Protein AF-A0A7S2AAC8-F1 (afdb_monomer_lite)

Structure (mmCIF, N/CA/C/O backbone):
data_AF-A0A7S2AAC8-F1
#
_entry.id   AF-A0A7S2AAC8-F1
#
loop_
_atom_site.group_PDB
_atom_site.id
_atom_site.type_symbol
_atom_site.label_atom_id
_atom_site.label_alt_id
_atom_site.label_comp_id
_atom_site.label_asym_id
_atom_site.label_entity_id
_atom_site.label_seq_id
_atom_site.pdbx_PDB_ins_code
_atom_site.Cartn_x
_atom_site.Cartn_y
_atom_site.Cartn_z
_atom_site.occupancy
_atom_site.B_iso_or_equiv
_atom_site.auth_seq_id
_atom_site.auth_comp_id
_atom_site.auth_asym_id
_atom_site.auth_atom_id
_atom_site.pdbx_PDB_model_num
ATOM 1 N N . ASP A 1 1 ? 20.721 17.220 -20.732 1.00 61.81 1 ASP A N 1
ATOM 2 C CA . ASP A 1 1 ? 19.852 16.235 -21.406 1.00 61.81 1 ASP A CA 1
ATOM 3 C C . ASP A 1 1 ? 20.683 15.278 -22.235 1.00 61.81 1 ASP A C 1
ATOM 5 O O . ASP A 1 1 ? 21.746 15.680 -22.688 1.00 61.81 1 ASP A O 1
ATOM 9 N N . ARG A 1 2 ? 20.262 14.013 -22.361 1.00 79.62 2 ARG A N 1
ATOM 10 C CA . ARG A 1 2 ? 20.946 13.033 -23.222 1.00 79.62 2 ARG A CA 1
ATOM 11 C C . ARG A 1 2 ? 20.412 13.164 -24.648 1.00 79.62 2 ARG A C 1
ATOM 13 O O . ARG A 1 2 ? 19.195 13.108 -24.849 1.00 79.62 2 ARG A O 1
ATOM 20 N N . THR A 1 3 ? 21.313 13.344 -25.605 1.00 90.25 3 THR A N 1
ATOM 21 C CA . THR A 1 3 ? 20.993 13.505 -27.029 1.00 90.25 3 THR A CA 1
ATOM 22 C C . THR A 1 3 ? 20.854 12.164 -27.745 1.00 90.25 3 THR A C 1
ATOM 24 O O . THR A 1 3 ? 21.253 11.120 -27.218 1.00 90.25 3 THR A O 1
ATOM 27 N N . LEU A 1 4 ? 20.285 12.189 -28.954 1.00 88.50 4 LEU A N 1
ATOM 28 C CA . LEU A 1 4 ? 20.195 11.033 -29.849 1.00 88.50 4 LEU A CA 1
ATOM 29 C C . LEU A 1 4 ? 21.576 10.429 -30.116 1.00 88.50 4 LEU A C 1
ATOM 31 O O . LEU A 1 4 ? 21.757 9.214 -30.001 1.00 88.50 4 LEU A O 1
ATOM 35 N N . ARG A 1 5 ? 22.564 11.292 -30.359 1.00 91.56 5 ARG A N 1
ATOM 36 C CA . ARG A 1 5 ? 23.973 10.923 -30.505 1.00 91.56 5 ARG A CA 1
ATOM 37 C C . ARG A 1 5 ? 24.534 10.231 -29.261 1.00 91.56 5 ARG A C 1
ATOM 39 O O . ARG A 1 5 ? 25.225 9.223 -29.395 1.00 91.56 5 ARG A O 1
ATOM 46 N N . ASP A 1 6 ? 24.202 10.711 -28.062 1.00 90.00 6 ASP A N 1
ATOM 47 C CA . ASP A 1 6 ? 24.693 10.104 -26.817 1.00 90.00 6 ASP A CA 1
ATOM 48 C C . ASP A 1 6 ? 24.164 8.680 -26.628 1.00 90.00 6 ASP A C 1
ATOM 50 O O . ASP A 1 6 ? 24.923 7.779 -26.272 1.00 90.00 6 ASP A O 1
ATOM 54 N N . ALA A 1 7 ? 22.868 8.443 -26.867 1.00 89.50 7 ALA A N 1
ATOM 55 C CA . ALA A 1 7 ? 22.323 7.091 -26.724 1.00 89.50 7 ALA A CA 1
ATOM 56 C C . ALA A 1 7 ? 22.844 6.138 -27.800 1.00 89.50 7 ALA A C 1
ATOM 58 O O . ALA A 1 7 ? 23.077 4.965 -27.504 1.00 89.50 7 ALA A O 1
ATOM 59 N N . PHE A 1 8 ? 23.058 6.638 -29.019 1.00 93.62 8 PHE A N 1
ATOM 60 C CA . PHE A 1 8 ? 23.677 5.867 -30.090 1.00 93.62 8 PHE A CA 1
ATOM 61 C C . PHE A 1 8 ? 25.081 5.387 -29.699 1.00 93.62 8 PHE A C 1
ATOM 63 O O . PHE A 1 8 ? 25.367 4.191 -29.785 1.00 93.62 8 PHE A O 1
ATOM 70 N N . GLU A 1 9 ? 25.931 6.281 -29.187 1.00 93.69 9 GLU A N 1
ATOM 71 C CA . GLU A 1 9 ? 27.283 5.903 -28.762 1.00 93.69 9 GLU A CA 1
ATOM 72 C C . GLU A 1 9 ? 27.281 4.968 -27.550 1.00 93.69 9 GLU A C 1
ATOM 74 O O . GLU A 1 9 ? 28.056 4.011 -27.507 1.00 93.69 9 GLU A O 1
ATOM 79 N N . ILE A 1 10 ? 26.361 5.156 -26.599 1.00 92.19 10 ILE A N 1
ATOM 80 C CA . ILE A 1 10 ? 26.172 4.199 -25.498 1.00 92.19 10 ILE A CA 1
ATOM 81 C C . ILE A 1 10 ? 25.810 2.814 -26.052 1.00 92.19 10 ILE A C 1
ATOM 83 O O . ILE A 1 10 ? 26.399 1.819 -25.630 1.00 92.19 10 ILE A O 1
ATOM 87 N N . GLY A 1 11 ? 24.889 2.737 -27.018 1.00 91.38 11 GLY A N 1
ATOM 88 C CA . GLY A 1 11 ? 24.510 1.482 -27.670 1.00 91.38 11 GLY A CA 1
ATOM 89 C C . GLY A 1 11 ? 25.698 0.789 -28.344 1.00 91.38 11 GLY A C 1
ATOM 90 O O . GLY A 1 11 ? 25.907 -0.409 -28.145 1.00 91.38 11 GLY A O 1
ATOM 91 N N . ARG A 1 12 ? 26.533 1.548 -29.064 1.00 95.12 12 ARG A N 1
ATOM 92 C CA . ARG A 1 12 ? 27.765 1.027 -29.678 1.00 95.12 12 ARG A CA 1
ATOM 93 C C . ARG A 1 12 ? 28.749 0.499 -28.639 1.00 95.12 12 ARG A C 1
ATOM 95 O O . ARG A 1 12 ? 29.276 -0.600 -28.809 1.00 95.12 12 ARG A O 1
ATOM 102 N N . GLN A 1 13 ? 28.954 1.228 -27.543 1.00 91.81 13 GLN A N 1
ATOM 103 C CA . GLN A 1 13 ? 29.841 0.783 -26.466 1.00 91.81 13 GLN A CA 1
ATOM 104 C C . GLN A 1 13 ? 29.337 -0.491 -25.785 1.00 91.81 13 GLN A C 1
ATOM 106 O O . GLN A 1 13 ? 30.131 -1.390 -25.524 1.00 91.81 13 GLN A O 1
ATOM 111 N N . VAL A 1 14 ? 28.027 -0.619 -25.560 1.00 92.81 14 VAL A N 1
ATOM 112 C CA . VAL A 1 14 ? 27.436 -1.838 -24.984 1.00 92.81 14 VAL A CA 1
ATOM 113 C C . VAL A 1 14 ? 27.676 -3.047 -25.888 1.00 92.81 14 VAL A C 1
ATOM 115 O O . VAL A 1 14 ? 28.080 -4.101 -25.401 1.00 92.81 14 VAL A O 1
ATOM 118 N N . VAL A 1 15 ? 27.496 -2.892 -27.203 1.00 91.94 15 VAL A N 1
ATOM 119 C CA . VAL A 1 15 ? 27.778 -3.964 -28.170 1.00 91.94 15 VAL A CA 1
ATOM 120 C C . VAL A 1 15 ? 29.263 -4.319 -28.171 1.00 91.94 15 VAL A C 1
ATOM 122 O O . VAL A 1 15 ? 29.595 -5.499 -28.108 1.00 91.94 15 VAL A O 1
ATOM 125 N N . LYS A 1 16 ? 30.154 -3.319 -28.152 1.00 93.19 16 LYS A N 1
ATOM 126 C CA . LYS A 1 16 ? 31.610 -3.521 -28.098 1.00 93.19 16 LYS A CA 1
ATOM 127 C C . LYS A 1 16 ? 32.069 -4.254 -26.833 1.00 93.19 16 LYS A C 1
ATOM 129 O O . LYS A 1 16 ? 32.998 -5.053 -26.903 1.00 93.19 16 LYS A O 1
ATOM 134 N N . MET A 1 17 ? 31.452 -3.964 -25.689 1.00 90.62 17 MET A N 1
ATOM 135 C CA . MET A 1 17 ? 31.814 -4.535 -24.385 1.00 90.62 17 MET A CA 1
ATOM 136 C C . MET A 1 17 ? 31.168 -5.903 -24.112 1.00 90.62 17 MET A C 1
ATOM 138 O O . MET A 1 17 ? 31.496 -6.533 -23.107 1.00 90.62 17 MET A O 1
ATOM 142 N N . SER A 1 18 ? 30.257 -6.373 -24.969 1.00 91.31 18 SER A N 1
ATOM 143 C CA . SER A 1 18 ? 29.558 -7.641 -24.759 1.00 91.31 18 SER A CA 1
ATOM 144 C C . SER A 1 18 ? 30.454 -8.842 -25.061 1.00 91.31 18 SER A C 1
ATOM 146 O O . SER A 1 18 ? 30.901 -9.032 -26.192 1.00 91.31 18 SER A O 1
ATOM 148 N N . SER A 1 19 ? 30.665 -9.705 -24.063 1.00 90.44 19 SER A N 1
ATOM 149 C CA . SER A 1 19 ? 31.418 -10.958 -24.212 1.00 90.44 19 SER A CA 1
ATOM 150 C C . SER A 1 19 ? 30.656 -12.049 -24.972 1.00 90.44 19 SER A C 1
ATOM 152 O O . SER A 1 19 ? 31.238 -13.071 -25.321 1.00 90.44 19 SER A O 1
ATOM 154 N N . GLU A 1 20 ? 29.358 -11.854 -25.212 1.00 93.38 20 GLU A N 1
ATOM 155 C CA . GLU A 1 20 ? 28.489 -12.823 -25.890 1.00 93.38 20 GLU A CA 1
ATOM 156 C C . GLU A 1 20 ? 28.469 -12.639 -27.413 1.00 93.38 20 GLU A C 1
ATOM 158 O O . GLU A 1 20 ? 27.964 -13.504 -28.126 1.00 93.38 20 GLU A O 1
ATOM 163 N N . ILE A 1 21 ? 29.014 -11.528 -27.926 1.00 90.62 21 ILE A N 1
ATOM 164 C CA . ILE A 1 21 ? 28.985 -11.183 -29.350 1.00 90.62 21 ILE A CA 1
ATOM 165 C C . ILE A 1 21 ? 30.340 -11.533 -29.985 1.00 90.62 21 ILE A C 1
ATOM 167 O O . ILE A 1 21 ? 31.338 -10.848 -29.734 1.00 90.62 21 ILE A O 1
ATOM 171 N N . PRO A 1 22 ? 30.412 -12.565 -30.847 1.00 89.38 22 PRO A N 1
ATOM 172 C CA . PRO A 1 22 ? 31.630 -12.871 -31.584 1.00 89.38 22 PRO A CA 1
ATOM 173 C C . PRO A 1 22 ? 31.994 -11.696 -32.491 1.00 89.38 22 PRO A C 1
ATOM 175 O O . PRO A 1 22 ? 31.159 -11.216 -33.254 1.00 89.38 22 PRO A O 1
ATOM 178 N N . ASN A 1 23 ? 33.250 -11.249 -32.444 1.00 93.94 23 ASN A N 1
ATOM 179 C CA . ASN A 1 23 ? 33.716 -10.076 -33.190 1.00 93.94 23 ASN A CA 1
ATOM 180 C C . ASN A 1 23 ? 32.911 -8.798 -32.876 1.00 93.94 23 ASN A C 1
ATOM 182 O O . ASN A 1 23 ? 32.570 -8.044 -33.788 1.00 93.94 23 ASN A O 1
ATOM 186 N N . ALA A 1 24 ? 32.636 -8.544 -31.592 1.00 92.44 24 ALA A N 1
ATOM 187 C CA . ALA A 1 24 ? 31.889 -7.387 -31.087 1.00 92.44 24 ALA A CA 1
ATOM 188 C C . ALA A 1 24 ? 32.255 -6.044 -31.752 1.00 92.44 24 ALA A C 1
ATOM 190 O O . ALA A 1 24 ? 31.377 -5.243 -32.059 1.00 92.44 24 ALA A O 1
ATOM 191 N N . GLU A 1 25 ? 33.536 -5.809 -32.049 1.00 92.19 25 GLU A N 1
ATOM 192 C CA . GLU A 1 25 ? 33.988 -4.596 -32.743 1.00 92.19 25 GLU A CA 1
ATOM 193 C C . GLU A 1 25 ? 33.487 -4.502 -34.196 1.00 92.19 25 GLU A C 1
ATOM 195 O O . GLU A 1 25 ? 33.078 -3.432 -34.647 1.00 92.19 25 GLU A O 1
ATOM 200 N N . LYS A 1 26 ? 33.449 -5.625 -34.923 1.00 93.31 26 LYS A N 1
ATOM 201 C CA . LYS A 1 26 ? 32.901 -5.687 -36.285 1.00 93.31 26 LYS A CA 1
ATOM 202 C C . LYS A 1 26 ? 31.386 -5.490 -36.280 1.00 93.31 26 LYS A C 1
ATOM 204 O O . LYS A 1 26 ? 30.870 -4.806 -37.158 1.00 93.31 26 LYS A O 1
ATOM 209 N N . GLU A 1 27 ? 30.689 -6.062 -35.300 1.00 92.88 27 GLU A N 1
ATOM 210 C CA . GLU A 1 27 ? 29.235 -5.913 -35.158 1.00 92.88 27 GLU A CA 1
ATOM 211 C C . GLU A 1 27 ? 28.841 -4.489 -34.745 1.00 92.88 27 GLU A C 1
ATOM 213 O O . GLU A 1 27 ? 27.916 -3.922 -35.322 1.00 92.88 27 GLU A O 1
ATOM 218 N N . MET A 1 28 ? 29.601 -3.857 -33.844 1.00 94.62 28 MET A N 1
ATOM 219 C CA . MET A 1 28 ? 29.424 -2.448 -33.474 1.00 94.62 28 MET A CA 1
ATOM 220 C C . MET A 1 28 ? 29.487 -1.517 -34.696 1.00 94.62 28 MET A C 1
ATOM 222 O O . MET A 1 28 ? 28.738 -0.543 -34.768 1.00 94.62 28 MET A O 1
ATOM 226 N N . ASN A 1 29 ? 30.368 -1.801 -35.660 1.00 92.81 29 ASN A N 1
ATOM 227 C CA . ASN A 1 29 ? 30.540 -0.977 -36.861 1.00 92.81 29 ASN A CA 1
ATOM 228 C C . ASN A 1 29 ? 29.407 -1.117 -37.888 1.00 92.81 29 ASN A C 1
ATOM 230 O O . ASN A 1 29 ? 29.342 -0.315 -38.813 1.00 92.81 29 ASN A O 1
ATOM 234 N N . LYS A 1 30 ? 28.508 -2.097 -37.736 1.00 93.38 30 LYS A N 1
ATOM 235 C CA . LYS A 1 30 ? 27.311 -2.220 -38.586 1.00 93.38 30 LYS A CA 1
ATOM 236 C C . LYS A 1 30 ? 26.168 -1.309 -38.140 1.00 93.38 30 LYS A C 1
ATOM 238 O O . LYS A 1 30 ? 25.192 -1.158 -38.867 1.00 93.38 30 LYS A O 1
ATOM 243 N N . ILE A 1 31 ? 26.254 -0.758 -36.932 1.00 92.44 31 ILE A N 1
ATOM 244 C CA . ILE A 1 31 ? 25.209 0.080 -36.354 1.00 92.44 31 ILE A CA 1
ATOM 245 C C . ILE A 1 31 ? 25.420 1.499 -36.876 1.00 92.44 31 ILE A C 1
ATOM 247 O O . ILE A 1 31 ? 26.427 2.135 -36.567 1.00 92.44 31 ILE A O 1
ATOM 251 N N . LEU A 1 32 ? 24.472 1.976 -37.675 1.00 92.56 32 LEU A N 1
ATOM 252 C CA . LEU A 1 32 ? 24.522 3.281 -38.326 1.00 92.56 32 LEU A CA 1
ATOM 253 C C . LEU A 1 32 ? 23.480 4.212 -37.707 1.00 92.56 32 LEU A C 1
ATOM 255 O O . LEU A 1 32 ? 22.358 3.793 -37.414 1.00 92.56 32 LEU A O 1
ATOM 259 N N . LEU A 1 33 ? 23.864 5.471 -37.495 1.00 90.88 33 LEU A N 1
ATOM 260 C CA . LEU A 1 33 ? 22.954 6.520 -37.049 1.00 90.88 33 LEU A CA 1
ATOM 261 C C . LEU A 1 33 ? 22.422 7.246 -38.282 1.00 90.88 33 LEU A C 1
ATOM 263 O O . LEU A 1 33 ? 23.176 7.926 -38.972 1.00 90.88 33 LEU A O 1
ATOM 267 N N . LEU A 1 34 ? 21.132 7.078 -38.564 1.00 90.19 34 LEU A N 1
ATOM 268 C CA . LEU A 1 34 ? 20.489 7.648 -39.745 1.00 90.19 34 LEU A CA 1
ATOM 269 C C . LEU A 1 34 ? 19.712 8.931 -39.403 1.00 90.19 34 LEU A C 1
ATOM 271 O O . LEU A 1 34 ? 19.093 8.980 -38.339 1.00 90.19 34 LEU A O 1
ATOM 275 N N . PRO A 1 35 ? 19.672 9.931 -40.305 1.00 88.06 35 PRO A N 1
ATOM 276 C CA . PRO A 1 35 ? 20.367 9.965 -41.595 1.00 88.06 35 PRO A CA 1
ATOM 277 C C . PRO A 1 35 ? 21.859 10.297 -41.433 1.00 88.06 35 PRO A C 1
ATOM 279 O O . PRO A 1 35 ? 22.240 11.073 -40.555 1.00 88.06 35 PRO A O 1
ATOM 282 N N . GLU A 1 36 ? 22.696 9.695 -42.282 1.00 80.62 36 GLU A N 1
ATOM 283 C CA . GLU A 1 36 ? 24.154 9.901 -42.255 1.00 80.62 36 GLU A CA 1
ATOM 284 C C . GLU A 1 36 ? 24.528 11.331 -42.663 1.00 80.62 36 GLU A C 1
ATOM 286 O O . GLU A 1 36 ? 25.437 11.929 -42.089 1.00 80.62 36 GLU A O 1
ATOM 291 N N . GLU A 1 37 ? 23.768 11.909 -43.596 1.00 79.69 37 GLU A N 1
ATOM 292 C CA . GLU A 1 37 ? 23.938 13.279 -44.069 1.00 79.69 37 GLU A CA 1
ATOM 293 C C . GLU A 1 37 ? 22.682 14.113 -43.797 1.00 79.69 37 GLU A C 1
ATOM 295 O O . GLU A 1 37 ? 21.554 13.676 -44.024 1.00 79.69 37 GLU A O 1
ATOM 300 N N . GLY A 1 38 ? 22.879 15.333 -43.292 1.00 75.88 38 GLY A N 1
ATOM 301 C CA . GLY A 1 38 ? 21.803 16.310 -43.090 1.00 75.88 38 GLY A CA 1
ATOM 302 C C . GLY A 1 38 ? 20.919 16.107 -41.851 1.00 75.88 38 GLY A C 1
ATOM 303 O O . GLY A 1 38 ? 19.994 16.891 -41.653 1.00 75.88 38 GLY A O 1
ATOM 304 N N . GLY A 1 39 ? 21.186 15.106 -41.004 1.00 83.12 39 GLY A N 1
ATOM 305 C CA . GLY A 1 39 ? 20.460 14.888 -39.745 1.00 83.12 39 GLY A CA 1
ATOM 306 C C . GLY A 1 39 ? 21.074 15.614 -38.549 1.00 83.12 39 GLY A C 1
ATOM 307 O O . GLY A 1 39 ? 22.261 15.441 -38.265 1.00 83.12 39 GLY A O 1
ATOM 308 N N . ASP A 1 40 ? 20.266 16.370 -37.800 1.00 89.44 40 ASP A N 1
ATOM 309 C CA . ASP A 1 40 ? 20.670 16.851 -36.476 1.00 89.44 40 ASP A CA 1
ATOM 310 C C . ASP A 1 40 ? 20.472 15.754 -35.422 1.00 89.44 40 ASP A C 1
ATOM 312 O O . ASP A 1 40 ? 19.359 15.445 -35.000 1.00 89.44 40 ASP A O 1
ATOM 316 N N . HIS A 1 41 ? 21.587 15.172 -34.983 1.00 89.62 41 HIS A N 1
ATOM 317 C CA . HIS A 1 41 ? 21.624 14.124 -33.957 1.00 89.62 41 HIS A CA 1
ATOM 318 C C . HIS A 1 41 ? 21.877 14.663 -32.545 1.00 89.62 41 HIS A C 1
ATOM 320 O O . HIS A 1 41 ? 21.951 13.884 -31.593 1.00 89.62 41 HIS A O 1
ATOM 326 N N . ASN A 1 42 ? 22.019 15.981 -32.390 1.00 89.88 42 ASN A N 1
ATOM 327 C CA . ASN A 1 42 ? 22.187 16.625 -31.085 1.00 89.88 42 ASN A CA 1
ATOM 328 C C . ASN A 1 42 ? 20.837 16.976 -30.439 1.00 89.88 42 ASN A C 1
ATOM 330 O O . ASN A 1 42 ? 20.783 17.690 -29.438 1.00 89.88 42 ASN A O 1
ATOM 334 N N . VAL A 1 43 ? 19.744 16.444 -30.985 1.00 85.88 43 VAL A N 1
ATOM 335 C CA . VAL A 1 43 ? 18.405 16.565 -30.415 1.00 85.88 43 VAL A CA 1
ATOM 336 C C . VAL A 1 43 ? 18.267 15.691 -29.159 1.00 85.88 43 VAL A C 1
ATOM 338 O O . VAL A 1 43 ? 18.749 14.554 -29.139 1.00 85.88 43 VAL A O 1
ATOM 341 N N . PRO A 1 44 ? 17.634 16.182 -28.081 1.00 83.62 44 PRO A N 1
ATOM 342 C CA . PRO A 1 44 ? 17.349 15.375 -26.898 1.00 83.62 44 PRO A CA 1
ATOM 343 C C . PRO A 1 44 ? 16.355 14.252 -27.235 1.00 83.62 44 PRO A C 1
ATOM 345 O O . PRO A 1 44 ? 15.318 14.501 -27.838 1.00 83.62 44 PRO A O 1
ATOM 348 N N . ILE A 1 45 ? 16.645 13.012 -26.820 1.00 73.75 45 ILE A N 1
ATOM 349 C CA . ILE A 1 45 ? 15.737 11.861 -27.051 1.00 73.75 45 ILE A CA 1
ATOM 350 C C . ILE A 1 45 ? 14.526 11.935 -26.128 1.00 73.75 45 ILE A C 1
ATOM 352 O O . ILE A 1 45 ? 13.416 11.541 -26.475 1.00 73.75 45 ILE A O 1
ATOM 356 N N . PHE A 1 46 ? 14.760 12.436 -24.921 1.00 68.62 46 PHE A N 1
ATOM 357 C CA . PHE A 1 46 ? 13.724 12.651 -23.937 1.00 68.62 46 PHE A CA 1
ATOM 358 C C . PHE A 1 46 ? 13.471 14.145 -23.880 1.00 68.62 46 PHE A C 1
ATOM 360 O O . PHE A 1 46 ? 14.179 14.878 -23.188 1.00 68.62 46 PHE A O 1
ATOM 367 N N . TYR A 1 47 ? 12.456 14.591 -24.615 1.00 60.03 47 TYR A N 1
ATOM 368 C CA . TYR A 1 47 ? 11.824 15.859 -24.308 1.00 60.03 47 TYR A CA 1
ATOM 369 C C . TYR A 1 47 ? 11.232 15.710 -22.913 1.00 60.03 47 TYR A C 1
ATOM 371 O O . TYR A 1 47 ? 10.171 15.116 -22.719 1.00 60.03 47 TYR A O 1
ATOM 379 N N . VAL A 1 48 ? 11.939 16.236 -21.915 1.00 51.66 48 VAL A N 1
ATOM 380 C CA . VAL A 1 48 ? 11.302 16.612 -20.659 1.00 51.66 48 VAL A CA 1
ATOM 381 C C . VAL A 1 48 ? 10.541 17.896 -20.961 1.00 51.66 48 VAL A C 1
ATOM 383 O O . VAL A 1 48 ? 10.845 18.959 -20.420 1.00 51.66 48 VAL A O 1
ATOM 386 N N . ASP A 1 49 ? 9.529 17.808 -21.832 1.00 51.34 49 ASP A N 1
ATOM 387 C CA . ASP A 1 49 ? 8.377 18.670 -21.639 1.00 51.34 49 ASP A CA 1
ATOM 388 C C . ASP A 1 49 ? 8.048 18.474 -20.177 1.00 51.34 49 ASP A C 1
ATOM 390 O O . ASP A 1 49 ? 7.893 17.330 -19.734 1.00 51.34 49 ASP A O 1
ATOM 394 N N . ARG A 1 50 ? 8.131 19.562 -19.403 1.00 49.41 50 ARG A N 1
ATOM 395 C CA . ARG A 1 50 ? 7.771 19.557 -17.990 1.00 49.41 50 ARG A CA 1
ATOM 396 C C . ARG A 1 50 ? 6.461 18.810 -17.950 1.00 49.41 50 ARG A C 1
ATOM 398 O O . ARG A 1 50 ? 5.475 19.384 -18.401 1.00 49.41 50 ARG A O 1
ATOM 405 N N . LEU A 1 51 ? 6.487 17.540 -17.522 1.00 47.75 51 LEU A N 1
ATOM 406 C CA . LEU A 1 51 ? 5.292 16.721 -17.450 1.00 47.75 51 LEU A CA 1
ATOM 407 C C . LEU A 1 51 ? 4.343 17.613 -16.685 1.00 47.75 51 LEU A C 1
ATOM 409 O O . LEU A 1 51 ? 4.637 17.933 -15.525 1.00 47.75 51 LEU A O 1
ATOM 413 N N . GLU A 1 52 ? 3.317 18.141 -17.361 1.00 45.62 52 GLU A N 1
ATOM 414 C CA . GLU A 1 52 ? 2.308 18.909 -16.666 1.00 45.62 52 GLU A CA 1
ATOM 415 C C . GLU A 1 52 ? 1.897 17.957 -15.564 1.00 45.62 52 GLU A C 1
ATOM 417 O O . GLU A 1 52 ? 1.486 16.829 -15.861 1.00 45.62 52 GLU A O 1
ATOM 422 N N . LYS A 1 53 ? 2.172 18.333 -14.302 1.00 47.53 53 LYS A N 1
ATOM 423 C CA . LYS A 1 53 ? 1.790 17.506 -13.158 1.00 47.53 53 LYS A CA 1
ATOM 424 C C . LYS A 1 53 ? 0.366 17.098 -13.473 1.00 47.53 53 LYS A C 1
ATOM 426 O O . LYS A 1 53 ? -0.410 18.030 -13.705 1.00 47.53 53 LYS A O 1
ATOM 431 N N . PRO A 1 54 ? 0.067 15.791 -13.605 1.00 43.59 54 PRO A N 1
ATOM 432 C CA . PRO A 1 54 ? -1.192 15.356 -14.175 1.00 43.59 54 PRO A CA 1
ATOM 433 C C . PRO A 1 54 ? -2.271 16.158 -13.477 1.00 43.59 54 PRO A C 1
ATOM 435 O O . PRO A 1 54 ? -2.389 16.080 -12.249 1.00 43.59 54 PRO A O 1
ATOM 438 N N . LYS A 1 55 ? -2.945 17.040 -14.231 1.00 45.12 55 LYS A N 1
ATOM 439 C CA . LYS A 1 55 ? -4.050 17.806 -13.670 1.00 45.12 55 LYS A CA 1
ATOM 440 C C . LYS A 1 55 ? -4.965 16.744 -13.076 1.00 45.12 55 LYS A C 1
ATOM 442 O O . LYS A 1 55 ? -5.264 15.788 -13.802 1.00 45.12 55 LYS A O 1
ATOM 447 N N . PRO A 1 56 ? -5.333 16.835 -11.785 1.00 40.38 56 PRO A N 1
ATOM 448 C CA . PRO A 1 56 ? -6.296 15.912 -11.211 1.00 40.38 56 PRO A CA 1
ATOM 449 C C . PRO A 1 56 ? -7.525 15.973 -12.115 1.00 40.38 56 PRO A C 1
ATOM 451 O O . PRO A 1 56 ? -8.220 16.983 -12.186 1.00 40.38 56 PRO A O 1
ATOM 454 N N . SER A 1 57 ? -7.696 14.943 -12.936 1.00 40.41 57 SER A N 1
ATOM 455 C CA . SER A 1 57 ? -8.665 14.930 -14.024 1.00 40.41 57 SER A CA 1
ATOM 456 C C . SER A 1 57 ? -9.940 14.365 -13.448 1.00 40.41 57 SER A C 1
ATOM 458 O O . SER A 1 57 ? -10.295 13.227 -13.709 1.00 40.41 57 SER A O 1
ATOM 460 N N . CYS A 1 58 ? -10.564 15.167 -12.594 1.00 35.69 58 CYS A N 1
ATOM 461 C CA . CYS A 1 58 ? -11.980 15.139 -12.271 1.00 35.69 58 CYS A CA 1
ATOM 462 C C . CYS A 1 58 ? -12.305 16.512 -11.667 1.00 35.69 58 CYS A C 1
ATOM 464 O O . CYS A 1 58 ? -11.710 16.865 -10.644 1.00 35.69 58 CYS A O 1
ATOM 466 N N . PRO A 1 59 ? -13.244 17.288 -12.236 1.00 34.31 59 PRO A N 1
ATOM 467 C CA . PRO A 1 59 ? -14.006 18.204 -11.408 1.00 34.31 59 PRO A CA 1
ATOM 468 C C . PRO A 1 59 ? -14.654 17.328 -10.336 1.00 34.31 59 PRO A C 1
ATOM 470 O O . PRO A 1 59 ? -15.354 16.371 -10.665 1.00 34.31 59 PRO A O 1
ATOM 473 N N . LEU A 1 60 ? -14.350 17.593 -9.068 1.00 39.88 60 LEU A N 1
ATOM 474 C CA . LEU A 1 60 ? -15.143 17.065 -7.968 1.00 39.88 60 LEU A CA 1
ATOM 475 C C . LEU A 1 60 ? -16.583 17.512 -8.246 1.00 39.88 60 LEU A C 1
ATOM 477 O O . LEU A 1 60 ? -16.885 18.698 -8.134 1.00 39.88 60 LEU A O 1
ATOM 481 N N . GLN A 1 61 ? -17.438 16.593 -8.696 1.00 38.41 61 GLN A N 1
ATOM 482 C CA . GLN A 1 61 ? -18.870 16.782 -8.541 1.00 38.41 61 GLN A CA 1
ATOM 483 C C . GLN A 1 61 ? -19.108 16.733 -7.035 1.00 38.41 61 GLN A C 1
ATOM 485 O O . GLN A 1 61 ? -18.883 15.720 -6.372 1.00 38.41 61 GLN A O 1
ATOM 490 N N . ASP A 1 62 ? -19.372 17.920 -6.501 1.00 38.25 62 ASP A N 1
ATOM 491 C CA . ASP A 1 62 ? -19.673 18.190 -5.109 1.00 38.25 62 ASP A CA 1
ATOM 492 C C . ASP A 1 62 ? -21.073 17.652 -4.805 1.00 38.25 62 ASP A C 1
ATOM 494 O O . ASP A 1 62 ? -22.057 18.384 -4.774 1.00 38.25 62 ASP A O 1
ATOM 498 N N . ASP A 1 63 ? -21.168 16.335 -4.635 1.00 35.44 63 ASP A N 1
ATOM 499 C CA . ASP A 1 63 ? -22.423 15.663 -4.292 1.00 35.44 63 ASP A CA 1
ATOM 500 C C . ASP A 1 63 ? -22.704 15.706 -2.777 1.00 35.44 63 ASP A C 1
ATOM 502 O O . ASP A 1 63 ? -23.466 14.885 -2.265 1.00 35.44 63 ASP A O 1
ATOM 506 N N . GLY A 1 64 ? -22.066 16.608 -2.013 1.00 38.19 64 GLY A N 1
ATOM 507 C CA . GLY A 1 64 ? -22.301 16.812 -0.571 1.00 38.19 64 GLY A CA 1
ATOM 508 C C . GLY A 1 64 ? -21.964 15.617 0.338 1.00 38.19 64 GLY A C 1
ATOM 509 O O . GLY A 1 64 ? -21.886 15.752 1.559 1.00 38.19 64 GLY A O 1
ATOM 510 N N . HIS A 1 65 ? -21.704 14.445 -0.234 1.00 40.34 65 HIS A N 1
ATOM 511 C CA . HIS A 1 65 ? -21.113 13.307 0.436 1.00 40.34 65 HIS A CA 1
ATOM 512 C C . HIS A 1 65 ? -19.606 13.502 0.423 1.00 40.34 65 HIS A C 1
ATOM 514 O O . HIS A 1 65 ? -18.989 13.465 -0.637 1.00 40.34 65 HIS A O 1
ATOM 520 N N . LEU A 1 66 ? -19.024 13.698 1.608 1.00 40.53 66 LEU A N 1
ATOM 521 C CA . LEU A 1 66 ? -17.584 13.734 1.861 1.00 40.53 66 LEU A CA 1
ATOM 522 C C . LEU A 1 66 ? -16.910 12.509 1.219 1.00 40.53 66 LEU A C 1
ATOM 524 O O . LEU A 1 66 ? -16.752 11.456 1.842 1.00 40.53 66 LEU A O 1
ATOM 528 N N . HIS A 1 67 ? -16.546 12.646 -0.057 1.00 42.84 67 HIS A N 1
ATOM 529 C CA . HIS A 1 67 ? -15.834 11.664 -0.851 1.00 42.84 67 HIS A CA 1
ATOM 530 C C . HIS A 1 67 ? -14.429 11.608 -0.268 1.00 42.84 67 HIS A C 1
ATOM 532 O O . HIS A 1 67 ? -13.539 12.398 -0.575 1.00 42.84 67 HIS A O 1
ATOM 538 N N . TRP A 1 68 ? -14.302 10.708 0.695 1.00 51.12 68 TRP A N 1
ATOM 539 C CA . TRP A 1 68 ? -13.091 10.292 1.363 1.00 51.12 68 TRP A CA 1
ATOM 540 C C . TRP A 1 68 ? -11.902 10.308 0.401 1.00 51.12 68 TRP A C 1
ATOM 542 O O . TRP A 1 68 ? -11.978 9.890 -0.752 1.00 51.12 68 TRP A O 1
ATOM 552 N N . ILE A 1 69 ? -10.781 10.835 0.877 1.00 56.16 69 ILE A N 1
ATOM 553 C CA . ILE A 1 69 ? -9.558 10.972 0.091 1.00 56.16 69 ILE A CA 1
ATOM 554 C C . ILE A 1 69 ? -8.894 9.592 0.057 1.00 56.16 69 ILE A C 1
ATOM 556 O O . ILE A 1 69 ? -7.926 9.352 0.777 1.00 56.16 69 ILE A O 1
ATOM 560 N N . LEU A 1 70 ? -9.435 8.644 -0.716 1.00 62.00 70 LEU A N 1
ATOM 561 C CA . LEU A 1 70 ? -8.557 7.601 -1.227 1.00 62.00 70 LEU A CA 1
ATOM 562 C C . LEU A 1 70 ? -7.638 8.287 -2.205 1.00 62.00 70 LEU A C 1
ATOM 564 O O . LEU A 1 70 ? -8.051 9.083 -3.052 1.00 62.00 70 LEU A O 1
ATOM 568 N N . GLU A 1 71 ? -6.376 7.939 -2.085 1.00 66.75 71 GLU A N 1
ATOM 569 C CA . GLU A 1 71 ? -5.463 8.226 -3.152 1.00 66.75 71 GLU A CA 1
ATOM 570 C C . GLU A 1 71 ? -5.982 7.559 -4.422 1.00 66.75 71 GLU A C 1
ATOM 572 O O . GLU A 1 71 ? -6.279 6.362 -4.435 1.00 66.75 71 GLU A O 1
ATOM 577 N N . GLN A 1 72 ? -6.174 8.359 -5.469 1.00 69.25 72 GLN A N 1
ATOM 578 C CA . GLN A 1 72 ? -6.657 7.830 -6.731 1.00 69.25 72 GLN A CA 1
ATOM 579 C C . GLN A 1 72 ? -5.624 6.838 -7.254 1.00 69.25 72 GLN A C 1
ATOM 581 O O . GLN A 1 72 ? -4.426 7.130 -7.316 1.00 69.25 72 GLN A O 1
ATOM 586 N N . THR A 1 73 ? -6.100 5.655 -7.635 1.00 75.75 73 THR A N 1
ATOM 587 C CA . THR A 1 73 ? -5.254 4.714 -8.362 1.00 75.75 73 THR A CA 1
ATOM 588 C C . THR A 1 73 ? -4.786 5.422 -9.633 1.00 75.75 73 THR A C 1
ATOM 590 O O . THR A 1 73 ? -5.625 5.997 -10.331 1.00 75.75 73 THR A O 1
ATOM 593 N N . PRO A 1 74 ? -3.476 5.438 -9.944 1.00 76.88 74 PRO A N 1
ATOM 594 C CA . PRO A 1 74 ? -3.003 6.068 -11.167 1.00 76.88 74 PRO A CA 1
ATOM 595 C C . PRO A 1 74 ? -3.774 5.518 -12.372 1.00 76.88 74 PRO A C 1
ATOM 597 O O . PRO A 1 74 ? -3.917 4.305 -12.495 1.00 76.88 74 PRO A O 1
ATOM 600 N N . GLN A 1 75 ? -4.236 6.390 -13.275 1.00 70.81 75 GLN A N 1
ATOM 601 C CA . GLN A 1 75 ? -5.063 6.001 -14.435 1.00 70.81 75 GLN A CA 1
ATOM 602 C C . GLN A 1 75 ? -4.439 4.888 -15.295 1.00 70.81 75 GLN A C 1
ATOM 604 O O . GLN A 1 75 ? -5.143 4.163 -15.987 1.00 70.81 75 GLN A O 1
ATOM 609 N N . LYS A 1 76 ? -3.110 4.750 -15.254 1.00 78.25 76 LYS A N 1
ATOM 610 C CA . LYS A 1 76 ? -2.323 3.789 -16.035 1.00 78.25 76 LYS A CA 1
ATOM 611 C C . LYS A 1 76 ? -1.611 2.780 -15.125 1.00 78.25 76 LYS A C 1
ATOM 613 O O . LYS A 1 76 ? -0.417 2.537 -15.274 1.00 78.25 76 LYS A O 1
ATOM 618 N N . PHE A 1 77 ? -2.315 2.242 -14.129 1.00 85.00 77 PHE A N 1
ATOM 619 C CA . PHE A 1 77 ? -1.786 1.215 -13.228 1.00 85.00 77 PHE A CA 1
ATOM 620 C C . PHE A 1 77 ? -1.844 -0.168 -13.899 1.00 85.00 77 PHE A C 1
ATOM 622 O O . PHE A 1 77 ? -2.909 -0.770 -13.982 1.00 85.00 77 PHE A O 1
ATOM 629 N N . ILE A 1 78 ? -0.705 -0.651 -14.411 1.00 87.69 78 ILE A N 1
ATOM 630 C CA . ILE A 1 78 ? -0.602 -1.884 -15.215 1.00 87.69 78 ILE A CA 1
ATOM 631 C C . ILE A 1 78 ? 0.460 -2.816 -14.624 1.00 87.69 78 ILE A C 1
ATOM 633 O O . ILE A 1 78 ? 1.500 -2.353 -14.143 1.00 87.69 78 ILE A O 1
ATOM 637 N N . GLY A 1 79 ? 0.237 -4.131 -14.712 1.00 88.69 79 GLY A N 1
ATOM 638 C CA . GLY A 1 79 ? 1.280 -5.134 -14.491 1.00 88.69 79 GLY A CA 1
ATOM 639 C C . GLY A 1 79 ? 1.582 -5.410 -13.021 1.00 88.69 79 GLY A C 1
ATOM 640 O O . GLY A 1 79 ? 2.684 -5.852 -12.681 1.00 88.69 79 GLY A O 1
ATOM 641 N N . ARG A 1 80 ? 0.616 -5.089 -12.158 1.00 94.94 80 ARG A N 1
ATOM 642 C CA . ARG A 1 80 ? 0.652 -5.202 -10.693 1.00 94.94 80 ARG A CA 1
ATOM 643 C C . ARG A 1 80 ? -0.515 -6.034 -10.156 1.00 94.94 80 ARG A C 1
ATOM 645 O O . ARG A 1 80 ? -0.810 -5.998 -8.967 1.00 94.94 80 ARG A O 1
ATOM 652 N N . GLU A 1 81 ? -1.185 -6.788 -11.018 1.00 93.50 81 GLU A N 1
ATOM 653 C CA . GLU A 1 81 ? -2.363 -7.595 -10.689 1.00 93.50 81 GLU A CA 1
ATOM 654 C C . GLU A 1 81 ? -1.996 -8.704 -9.695 1.00 93.50 81 GLU A C 1
ATOM 656 O O . GLU A 1 81 ? -2.706 -8.932 -8.718 1.00 93.50 81 GLU A O 1
ATOM 661 N N . ILE A 1 82 ? -0.834 -9.335 -9.902 1.00 94.12 82 ILE A N 1
ATOM 662 C CA . ILE A 1 82 ? -0.277 -10.345 -8.992 1.00 94.12 82 ILE A CA 1
ATOM 663 C C . ILE A 1 82 ? 0.050 -9.718 -7.632 1.00 94.12 82 ILE A C 1
ATOM 665 O O . ILE A 1 82 ? -0.275 -10.294 -6.596 1.00 94.12 82 ILE A O 1
ATOM 669 N N . ASP A 1 83 ? 0.637 -8.518 -7.625 1.00 96.81 83 ASP A N 1
ATOM 670 C CA . ASP A 1 83 ? 0.957 -7.806 -6.386 1.00 96.81 83 ASP A CA 1
ATOM 671 C C . ASP A 1 83 ? -0.318 -7.432 -5.613 1.00 96.81 83 ASP A C 1
ATOM 673 O O . ASP A 1 83 ? -0.365 -7.609 -4.397 1.00 96.81 83 ASP A O 1
ATOM 677 N N . ILE A 1 84 ? -1.374 -6.972 -6.302 1.00 96.12 84 ILE A N 1
ATOM 678 C CA . ILE A 1 84 ? -2.687 -6.721 -5.683 1.00 96.12 84 ILE A CA 1
ATOM 679 C C . ILE A 1 84 ? -3.200 -8.007 -5.036 1.00 96.12 84 ILE A C 1
ATOM 681 O O . ILE A 1 84 ? -3.546 -7.996 -3.856 1.00 96.12 84 ILE A O 1
ATOM 685 N N . TYR A 1 85 ? -3.221 -9.113 -5.786 1.00 96.25 85 TYR A N 1
ATOM 686 C CA . TYR A 1 85 ? -3.697 -10.401 -5.284 1.00 96.25 85 TYR A CA 1
ATOM 687 C C . TYR A 1 85 ? -2.914 -10.855 -4.045 1.00 96.25 85 TYR A C 1
ATOM 689 O O . TYR A 1 85 ? -3.517 -11.225 -3.040 1.00 96.25 85 TYR A O 1
ATOM 697 N N . HIS A 1 86 ? -1.584 -10.738 -4.066 1.00 97.00 86 HIS A N 1
ATOM 698 C CA . HIS A 1 86 ? -0.743 -11.063 -2.914 1.00 97.00 86 HIS A CA 1
ATOM 699 C C . HIS A 1 86 ? -1.090 -10.211 -1.690 1.00 97.00 86 HIS A C 1
ATOM 701 O O . HIS A 1 86 ? -1.250 -10.755 -0.599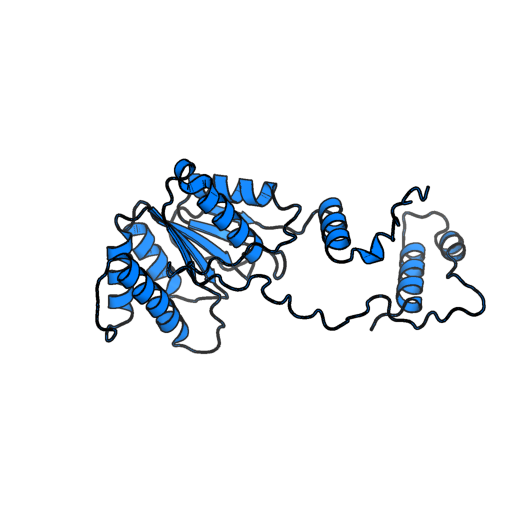 1.00 97.00 86 HIS A O 1
ATOM 707 N N . VAL A 1 87 ? -1.260 -8.894 -1.850 1.00 97.19 87 VAL A N 1
ATOM 708 C CA . VAL A 1 87 ? -1.657 -8.025 -0.731 1.00 97.19 87 VAL A CA 1
ATOM 709 C C . VAL A 1 87 ? -3.029 -8.418 -0.183 1.00 97.19 87 VAL A C 1
ATOM 711 O O . VAL A 1 87 ? -3.203 -8.427 1.033 1.00 97.19 87 VAL A O 1
ATOM 714 N N . LEU A 1 88 ? -3.987 -8.782 -1.039 1.00 96.19 88 LEU A N 1
ATOM 715 C CA . LEU A 1 88 ? -5.314 -9.232 -0.607 1.00 96.19 88 LEU A CA 1
ATOM 716 C C . LEU A 1 88 ? -5.244 -10.543 0.190 1.00 96.19 88 LEU A C 1
ATOM 718 O O . LEU A 1 88 ? -5.816 -10.612 1.277 1.00 96.19 88 LEU A O 1
ATOM 722 N N . CYS A 1 89 ? -4.491 -11.541 -0.284 1.00 95.56 89 CYS A N 1
ATOM 723 C CA . CYS A 1 89 ? -4.277 -12.791 0.454 1.00 95.56 89 CYS A CA 1
ATOM 724 C C . CYS A 1 89 ? -3.631 -12.546 1.824 1.00 95.56 89 CYS A C 1
ATOM 726 O O . CYS A 1 89 ? -4.024 -13.143 2.828 1.00 95.56 89 CYS A O 1
ATOM 728 N N . GLU A 1 90 ? -2.652 -11.646 1.888 1.00 96.19 90 GLU A N 1
ATOM 729 C CA . GLU A 1 90 ? -1.998 -11.306 3.149 1.00 96.19 90 GLU A CA 1
ATOM 730 C C . GLU A 1 90 ? -2.898 -10.480 4.073 1.00 96.19 90 GLU A C 1
ATOM 732 O O . GLU A 1 90 ? -2.848 -10.654 5.291 1.00 96.19 90 GLU A O 1
ATOM 737 N N . LEU A 1 91 ? -3.789 -9.651 3.524 1.00 95.12 91 LEU A N 1
ATOM 738 C CA . LEU A 1 91 ? -4.824 -8.971 4.301 1.00 95.12 91 LEU A CA 1
ATOM 739 C C . LEU A 1 91 ? -5.858 -9.942 4.858 1.00 95.12 91 LEU A C 1
ATOM 741 O O . LEU A 1 91 ? -6.429 -9.644 5.899 1.00 95.12 91 LEU A O 1
ATOM 745 N N . GLU A 1 92 ? -6.129 -11.081 4.227 1.00 93.00 92 GLU A N 1
ATOM 746 C CA . GLU A 1 92 ? -7.009 -12.101 4.810 1.00 93.00 92 GLU A CA 1
ATOM 747 C C . GLU A 1 92 ? -6.359 -12.776 6.023 1.00 93.00 92 GLU A C 1
ATOM 749 O O . GLU A 1 92 ? -7.016 -12.956 7.052 1.00 93.00 92 GLU A O 1
ATOM 754 N N . ARG A 1 93 ? -5.057 -13.073 5.933 1.00 92.12 93 ARG A N 1
ATOM 755 C CA . ARG A 1 93 ? -4.286 -13.801 6.956 1.00 92.12 93 ARG A CA 1
ATOM 756 C C . ARG A 1 93 ? -3.833 -12.932 8.124 1.00 92.12 93 ARG A C 1
ATOM 758 O O . ARG A 1 93 ? -3.784 -13.403 9.259 1.00 92.12 93 ARG A O 1
ATOM 765 N N . ALA A 1 94 ? -3.492 -11.675 7.857 1.00 93.69 94 ALA A N 1
ATOM 766 C CA . ALA A 1 94 ? -2.919 -10.759 8.831 1.00 93.69 94 ALA A CA 1
ATOM 767 C C . ALA A 1 94 ? -3.760 -9.489 8.983 1.00 93.69 94 ALA A C 1
ATOM 769 O O . ALA A 1 94 ? -4.504 -9.060 8.102 1.00 93.69 94 ALA A O 1
ATOM 770 N N . ARG A 1 95 ? -3.631 -8.853 10.148 1.00 94.12 95 ARG A N 1
ATOM 771 C CA . ARG A 1 95 ? -4.254 -7.549 10.417 1.00 94.12 95 ARG A CA 1
ATOM 772 C C . ARG A 1 95 ? -3.327 -6.378 10.138 1.00 94.12 95 ARG A C 1
ATOM 774 O O . ARG A 1 95 ? -3.808 -5.260 10.012 1.00 94.12 95 ARG A O 1
ATOM 781 N N . LEU A 1 96 ? -2.027 -6.631 10.050 1.00 94.06 96 LEU A N 1
ATOM 782 C CA . LEU A 1 96 ? -1.018 -5.658 9.667 1.00 94.06 96 LEU A CA 1
ATOM 783 C C . LEU A 1 96 ? -0.266 -6.208 8.461 1.00 94.06 96 LEU A C 1
ATOM 785 O O . LEU A 1 96 ? 0.411 -7.229 8.576 1.00 94.06 96 LEU A O 1
ATOM 789 N N . VAL A 1 97 ? -0.385 -5.525 7.328 1.00 94.94 97 VAL A N 1
ATOM 790 C CA . VAL A 1 97 ? 0.354 -5.836 6.106 1.00 94.94 97 VAL A CA 1
ATOM 791 C C . VAL A 1 97 ? 1.320 -4.701 5.818 1.00 94.94 97 VAL A C 1
ATOM 793 O O . VAL A 1 97 ? 0.930 -3.538 5.712 1.00 94.94 97 VAL A O 1
ATOM 796 N N . ARG A 1 98 ? 2.600 -5.033 5.687 1.00 93.19 98 ARG A N 1
ATOM 797 C CA . ARG A 1 98 ? 3.662 -4.072 5.405 1.00 93.19 98 ARG A CA 1
ATOM 798 C C . ARG A 1 98 ? 4.097 -4.188 3.952 1.00 93.19 98 ARG A C 1
ATOM 800 O O . ARG A 1 98 ? 4.580 -5.241 3.539 1.00 93.19 98 ARG A O 1
ATOM 807 N N . LEU A 1 99 ? 3.988 -3.092 3.206 1.00 94.69 99 LEU A N 1
ATOM 808 C CA . LEU A 1 99 ? 4.526 -2.999 1.851 1.00 94.69 99 LEU A CA 1
ATOM 809 C C . LEU A 1 99 ? 5.966 -2.495 1.918 1.00 94.69 99 LEU A C 1
ATOM 811 O O . LEU A 1 99 ? 6.219 -1.348 2.302 1.00 94.69 99 LEU A O 1
ATOM 815 N N . THR A 1 100 ? 6.911 -3.348 1.533 1.00 93.19 100 THR A N 1
ATOM 816 C CA . THR A 1 100 ? 8.344 -3.030 1.501 1.00 93.19 100 THR A CA 1
ATOM 817 C C . THR A 1 100 ? 8.886 -3.111 0.085 1.00 93.19 100 THR A C 1
ATOM 819 O O . THR A 1 100 ? 8.347 -3.815 -0.754 1.00 93.19 100 THR A O 1
ATOM 822 N N . GLY A 1 101 ? 9.956 -2.381 -0.205 1.00 91.62 101 GLY A N 1
ATOM 823 C CA . GLY A 1 101 ? 10.571 -2.375 -1.531 1.00 91.62 101 GLY A CA 1
ATOM 824 C C . GLY A 1 101 ? 11.374 -1.101 -1.768 1.00 91.62 101 GLY A C 1
ATOM 825 O O . GLY A 1 101 ? 11.302 -0.190 -0.935 1.00 91.62 101 GLY A O 1
ATOM 826 N N . PRO A 1 102 ? 12.110 -1.012 -2.886 1.00 90.44 102 PRO A N 1
ATOM 827 C CA . PRO A 1 102 ? 12.860 0.184 -3.259 1.00 90.44 102 PRO A CA 1
ATOM 828 C C . PRO A 1 102 ? 11.983 1.440 -3.322 1.00 90.44 102 PRO A C 1
ATOM 830 O O . PRO A 1 102 ? 10.755 1.372 -3.468 1.00 90.44 102 PRO A O 1
ATOM 833 N N . GLU A 1 103 ? 12.594 2.611 -3.182 1.00 87.88 103 GLU A N 1
ATOM 834 C CA . GLU A 1 103 ? 11.901 3.876 -3.427 1.00 87.88 103 GLU A CA 1
ATOM 835 C C . GLU A 1 103 ? 11.477 3.979 -4.901 1.00 87.88 103 GLU A C 1
ATOM 837 O O . GLU A 1 103 ? 12.119 3.418 -5.784 1.00 87.88 103 GLU A O 1
ATOM 842 N N . GLY A 1 104 ? 10.332 4.614 -5.168 1.00 88.88 104 GLY A N 1
ATOM 843 C CA . GLY A 1 104 ? 9.806 4.765 -6.531 1.00 88.88 104 GLY A CA 1
ATOM 844 C C . GLY A 1 104 ? 9.181 3.510 -7.158 1.00 88.88 104 GLY A C 1
ATOM 845 O O . GLY A 1 104 ? 8.558 3.615 -8.206 1.00 88.88 104 GLY A O 1
ATOM 846 N N . VAL A 1 105 ? 9.239 2.338 -6.512 1.00 92.38 105 VAL A N 1
ATOM 847 C CA . VAL A 1 105 ? 8.727 1.073 -7.090 1.00 92.38 105 VAL A CA 1
ATOM 848 C C . VAL A 1 105 ? 7.191 1.003 -7.237 1.00 92.38 105 VAL A C 1
ATOM 850 O O . VAL A 1 105 ? 6.659 0.071 -7.839 1.00 92.38 105 VAL A O 1
ATOM 853 N N . GLY A 1 106 ? 6.461 1.983 -6.691 1.00 92.44 106 GLY A N 1
ATOM 854 C CA . GLY A 1 106 ? 5.000 2.071 -6.799 1.00 92.44 106 GLY A CA 1
ATOM 855 C C . GLY A 1 106 ? 4.212 1.478 -5.625 1.00 92.44 106 GLY A C 1
ATOM 856 O O . GLY A 1 106 ? 3.031 1.196 -5.780 1.00 92.44 106 GLY A O 1
ATOM 857 N N . LYS A 1 107 ? 4.815 1.311 -4.436 1.00 93.62 107 LYS A N 1
ATOM 858 C CA . LYS A 1 107 ? 4.128 0.784 -3.229 1.00 93.62 107 LYS A CA 1
ATOM 859 C C . LYS A 1 107 ? 2.864 1.572 -2.864 1.00 93.62 107 LYS A C 1
ATOM 861 O O . LYS A 1 107 ? 1.852 0.983 -2.508 1.00 93.62 107 LYS A O 1
ATOM 866 N N . ARG A 1 108 ? 2.936 2.903 -2.961 1.00 92.56 108 ARG A N 1
ATOM 867 C CA . ARG A 1 108 ? 1.822 3.814 -2.671 1.00 92.56 108 ARG A CA 1
ATOM 868 C C . ARG A 1 108 ? 0.675 3.610 -3.663 1.00 92.56 108 ARG A C 1
ATOM 870 O O . ARG A 1 108 ? -0.454 3.374 -3.255 1.00 92.56 108 ARG A O 1
ATOM 877 N N . SER A 1 109 ? 1.000 3.568 -4.954 1.00 93.38 109 SER A N 1
ATOM 878 C CA . SER A 1 109 ? 0.055 3.252 -6.028 1.00 93.38 109 SER A CA 1
ATOM 879 C C . SER A 1 109 ? -0.571 1.865 -5.867 1.00 93.38 109 SER A C 1
ATOM 881 O O . SER A 1 109 ? -1.763 1.704 -6.099 1.00 93.38 109 SER A O 1
ATOM 883 N N . LEU A 1 110 ? 0.210 0.874 -5.424 1.00 95.75 110 LEU A N 1
ATOM 884 C CA . LEU A 1 110 ? -0.287 -0.469 -5.132 1.00 95.75 110 LEU A CA 1
ATOM 885 C C . LEU A 1 110 ? -1.281 -0.463 -3.965 1.00 95.75 110 LEU A C 1
ATOM 887 O O . LEU A 1 110 ? -2.354 -1.044 -4.085 1.00 95.75 110 LEU A O 1
ATOM 891 N N . ALA A 1 111 ? -0.962 0.214 -2.859 1.00 95.62 111 ALA A N 1
ATOM 892 C CA . ALA A 1 111 ? -1.891 0.352 -1.740 1.00 95.62 111 ALA A CA 1
ATOM 893 C C . ALA A 1 111 ? -3.190 1.059 -2.161 1.00 95.62 111 ALA A C 1
ATOM 895 O O . ALA A 1 1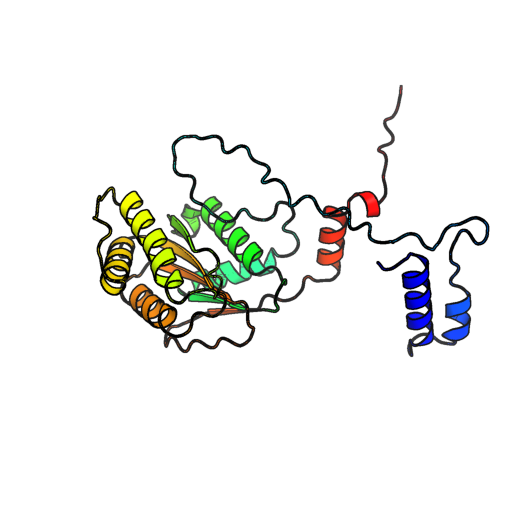11 ? -4.269 0.612 -1.778 1.00 95.62 111 ALA A O 1
ATOM 896 N N . ALA A 1 112 ? -3.105 2.104 -2.991 1.00 93.88 112 ALA A N 1
ATOM 897 C CA . ALA A 1 112 ? -4.270 2.791 -3.551 1.00 93.88 112 ALA A CA 1
ATOM 898 C C . ALA A 1 112 ? -5.140 1.849 -4.402 1.00 93.88 112 ALA A C 1
ATOM 900 O O . ALA A 1 112 ? -6.350 1.769 -4.188 1.00 93.88 112 ALA A O 1
ATOM 901 N N . ALA A 1 113 ? -4.516 1.065 -5.289 1.00 94.44 113 ALA A N 1
ATOM 902 C CA . ALA A 1 113 ? -5.205 0.076 -6.118 1.00 94.44 113 ALA A CA 1
ATOM 903 C C . ALA A 1 113 ? -5.900 -1.009 -5.281 1.00 94.44 113 ALA A C 1
ATOM 905 O O . ALA A 1 113 ? -7.045 -1.368 -5.553 1.00 94.44 113 ALA A O 1
ATOM 906 N N . VAL A 1 114 ? -5.245 -1.494 -4.221 1.00 95.88 114 VAL A N 1
ATOM 907 C CA . VAL A 1 114 ? -5.830 -2.456 -3.272 1.00 95.88 114 VAL A CA 1
ATOM 908 C C . VAL A 1 114 ? -7.034 -1.849 -2.549 1.00 95.88 114 VAL A C 1
ATOM 910 O O . VAL A 1 114 ? -8.068 -2.502 -2.425 1.00 95.88 114 VAL A O 1
ATOM 913 N N . CYS A 1 115 ? -6.933 -0.596 -2.103 1.00 94.50 115 CYS A N 1
ATOM 914 C CA . CYS A 1 115 ? -8.036 0.098 -1.439 1.00 94.50 115 CYS A CA 1
ATOM 915 C C . CYS A 1 115 ? -9.243 0.263 -2.355 1.00 94.50 115 CYS A C 1
ATOM 917 O O . CYS A 1 115 ? -10.369 -0.004 -1.937 1.00 94.50 115 CYS A O 1
ATOM 919 N N . GLN A 1 116 ? -9.001 0.655 -3.605 1.00 92.44 116 GLN A N 1
ATOM 920 C CA . GLN A 1 116 ? -10.044 0.768 -4.614 1.00 92.44 116 GLN A CA 1
ATOM 921 C C . GLN A 1 116 ? -10.695 -0.596 -4.880 1.00 92.44 116 GLN A C 1
ATOM 923 O O . GLN A 1 116 ? -11.916 -0.715 -4.822 1.00 92.44 116 GLN A O 1
ATOM 928 N N . TYR A 1 117 ? -9.890 -1.650 -5.048 1.00 92.88 117 TYR A N 1
ATOM 929 C CA . TYR A 1 117 ? -10.389 -3.011 -5.250 1.00 92.88 117 TYR A CA 1
ATOM 930 C C . TYR A 1 117 ? -11.281 -3.489 -4.095 1.00 92.88 117 TYR A C 1
ATOM 932 O O . TYR A 1 117 ? -12.340 -4.078 -4.327 1.00 92.88 117 TYR A O 1
ATOM 940 N N . ILE A 1 118 ? -10.864 -3.229 -2.851 1.00 93.75 118 ILE A N 1
ATOM 941 C CA . ILE A 1 118 ? -11.627 -3.575 -1.646 1.00 93.75 118 ILE A CA 1
ATOM 942 C C . ILE A 1 118 ? -12.912 -2.760 -1.568 1.00 93.75 118 ILE A C 1
ATOM 944 O O . ILE A 1 118 ? -13.950 -3.330 -1.250 1.00 93.75 118 ILE A O 1
ATOM 948 N N . LYS A 1 119 ? -12.875 -1.462 -1.884 1.00 89.56 119 LYS A N 1
ATOM 949 C CA . LYS A 1 119 ? -14.070 -0.610 -1.913 1.00 89.56 119 LYS A CA 1
ATOM 950 C C . LYS A 1 119 ? -15.108 -1.150 -2.894 1.00 89.56 119 LYS A C 1
ATOM 952 O O . LYS A 1 119 ? -16.267 -1.338 -2.520 1.00 89.56 119 LYS A O 1
ATOM 957 N N . ASP A 1 120 ? -14.673 -1.464 -4.112 1.00 89.50 120 ASP A N 1
ATOM 958 C CA . ASP A 1 120 ? -15.536 -1.979 -5.180 1.00 89.50 120 ASP A CA 1
ATOM 959 C C . ASP A 1 120 ? -16.112 -3.365 -4.842 1.00 89.50 120 ASP A C 1
ATOM 961 O O . ASP A 1 120 ? -17.149 -3.767 -5.368 1.00 89.50 120 ASP A O 1
ATOM 965 N N . ARG A 1 121 ? -15.464 -4.096 -3.924 1.00 90.81 121 ARG A N 1
ATOM 966 C CA . ARG A 1 121 ? -15.862 -5.434 -3.458 1.00 90.81 121 ARG A CA 1
ATOM 967 C C . ARG A 1 121 ? -16.059 -5.498 -1.942 1.00 90.81 121 ARG A C 1
ATOM 969 O O . ARG A 1 121 ? -15.809 -6.535 -1.325 1.00 90.81 121 ARG A O 1
ATOM 976 N N . SER A 1 122 ? -16.550 -4.416 -1.337 1.00 86.56 122 SER A N 1
ATOM 977 C CA . SER A 1 122 ? -16.655 -4.263 0.127 1.00 86.56 122 SER A CA 1
ATOM 978 C C . SER A 1 122 ? -17.393 -5.419 0.811 1.00 86.56 122 SER A C 1
ATOM 980 O O . SER A 1 122 ? -16.989 -5.885 1.879 1.00 86.56 122 SER A O 1
ATOM 982 N N . LYS A 1 123 ? -18.425 -5.962 0.150 1.00 86.31 123 LYS A N 1
ATOM 983 C CA . LYS A 1 123 ? -19.198 -7.124 0.618 1.00 86.31 123 LYS A CA 1
ATOM 984 C C . LYS A 1 123 ? -18.352 -8.392 0.778 1.00 86.31 123 LYS A C 1
ATOM 986 O O . LYS A 1 123 ? -18.572 -9.127 1.734 1.00 86.31 123 LYS A O 1
ATOM 991 N N . SER A 1 124 ? -17.390 -8.632 -0.113 1.00 87.88 124 SER A N 1
ATOM 992 C CA . SER A 1 124 ? -16.558 -9.844 -0.104 1.00 87.88 124 SER A CA 1
ATOM 993 C C . SER A 1 124 ? -15.504 -9.814 1.000 1.00 87.88 124 SER A C 1
ATOM 995 O O . SER A 1 124 ? -15.247 -10.830 1.634 1.00 87.88 124 SER A O 1
ATOM 997 N N . PHE A 1 125 ? -14.926 -8.640 1.265 1.00 87.12 125 PHE A N 1
ATOM 998 C CA . PHE A 1 125 ? -13.871 -8.482 2.274 1.00 87.12 125 PHE A CA 1
ATOM 999 C C . PHE A 1 125 ? -14.408 -8.157 3.671 1.00 87.12 125 PHE A C 1
ATOM 1001 O O . PHE A 1 125 ? -13.660 -8.169 4.649 1.00 87.12 125 PHE A O 1
ATOM 1008 N N . GLY A 1 126 ? -15.698 -7.828 3.778 1.00 88.88 126 GLY A N 1
ATOM 1009 C CA . GLY A 1 126 ? -16.315 -7.399 5.027 1.00 88.88 126 GLY A CA 1
ATOM 1010 C C . GLY A 1 126 ? -15.751 -6.080 5.562 1.00 88.88 126 GLY A C 1
ATOM 1011 O O . GLY A 1 126 ? -15.954 -5.789 6.736 1.00 88.88 126 GLY A O 1
ATOM 1012 N N . ILE A 1 127 ? -15.053 -5.300 4.736 1.00 91.75 127 ILE A N 1
ATOM 1013 C CA . ILE A 1 127 ? -14.509 -3.982 5.074 1.00 91.75 127 ILE A CA 1
ATOM 1014 C C . ILE A 1 127 ? -15.525 -2.941 4.610 1.00 91.75 127 ILE A C 1
ATOM 1016 O O . ILE A 1 127 ? -15.891 -2.912 3.437 1.00 91.75 127 ILE A O 1
ATOM 1020 N N . LYS A 1 128 ? -15.996 -2.112 5.541 1.00 89.25 128 LYS A N 1
ATOM 1021 C CA . LYS A 1 128 ? -16.962 -1.041 5.274 1.00 89.25 128 LYS A CA 1
ATOM 1022 C C . LYS A 1 128 ? -16.265 0.266 4.930 1.00 89.25 128 LYS A C 1
ATOM 1024 O O . LYS A 1 128 ? -16.653 0.927 3.975 1.00 89.25 128 LYS A O 1
ATOM 1029 N N . ASP A 1 129 ? -15.215 0.581 5.679 1.00 88.81 129 ASP A N 1
ATOM 1030 C CA . ASP A 1 129 ? -14.563 1.883 5.631 1.00 88.81 129 ASP A CA 1
ATOM 1031 C C . ASP A 1 129 ? -13.098 1.729 5.234 1.00 88.81 129 ASP A C 1
ATOM 1033 O O . ASP A 1 129 ? -12.397 0.849 5.739 1.00 88.81 129 ASP A O 1
ATOM 1037 N N . VAL A 1 130 ? -12.620 2.595 4.341 1.00 90.50 130 VAL A N 1
ATOM 1038 C CA . VAL A 1 130 ? -11.198 2.676 3.996 1.00 90.50 130 VAL A CA 1
ATOM 1039 C C . VAL A 1 130 ? -10.692 4.074 4.317 1.00 90.50 130 VAL A C 1
ATOM 1041 O O . VAL A 1 130 ? -11.207 5.066 3.810 1.00 90.50 130 VAL A O 1
ATOM 1044 N N . ILE A 1 131 ? -9.682 4.148 5.179 1.00 88.94 131 ILE A N 1
ATOM 1045 C CA . ILE A 1 131 ? -9.145 5.395 5.717 1.00 88.94 131 ILE A CA 1
ATOM 1046 C C . ILE A 1 131 ? -7.684 5.512 5.301 1.00 88.94 131 ILE A C 1
ATOM 1048 O O . ILE A 1 131 ? -6.846 4.716 5.719 1.00 88.94 131 ILE A O 1
ATOM 1052 N N . TRP A 1 132 ? -7.364 6.527 4.503 1.00 87.62 132 TRP A N 1
ATOM 1053 C CA . TRP A 1 132 ? -5.990 6.820 4.100 1.00 87.62 132 TRP A CA 1
ATOM 1054 C C . TRP A 1 132 ? -5.382 7.934 4.954 1.00 87.62 132 TRP A C 1
ATOM 1056 O O . TRP A 1 132 ? -5.944 9.032 5.048 1.00 87.62 132 TRP A O 1
ATOM 1066 N N . LEU A 1 133 ? -4.215 7.659 5.537 1.00 84.25 133 LEU A N 1
ATOM 1067 C CA . LEU A 1 133 ? -3.390 8.604 6.282 1.00 84.25 133 LEU A CA 1
ATOM 1068 C C . LEU A 1 133 ? -2.163 8.963 5.427 1.00 84.25 133 LEU A C 1
ATOM 1070 O O . LEU A 1 133 ? -1.293 8.108 5.224 1.00 84.25 133 LEU A O 1
ATOM 1074 N N . PRO A 1 134 ? -2.123 10.186 4.861 1.00 73.44 134 PRO A N 1
ATOM 1075 C CA . PRO A 1 134 ? -1.094 10.582 3.910 1.00 73.44 134 PRO A CA 1
ATOM 1076 C C . PRO A 1 134 ? 0.291 10.692 4.550 1.00 73.44 134 PRO A C 1
ATOM 1078 O O . PRO A 1 134 ? 0.444 10.796 5.766 1.00 73.44 134 PRO A O 1
ATOM 1081 N N . LEU A 1 135 ? 1.293 10.689 3.669 1.00 65.75 135 LEU A N 1
ATOM 1082 C CA . LEU A 1 135 ? 2.707 10.740 3.999 1.00 65.75 135 LEU A CA 1
ATOM 1083 C C . LEU A 1 135 ? 3.051 11.892 4.949 1.00 65.75 135 LEU A C 1
ATOM 1085 O O . LEU A 1 135 ? 2.928 13.063 4.592 1.00 65.75 135 LEU A O 1
ATOM 1089 N N . MET A 1 136 ? 3.617 11.536 6.097 1.00 57.34 136 MET A N 1
ATOM 1090 C CA . MET A 1 136 ? 4.297 12.477 6.981 1.00 57.34 136 MET A CA 1
ATOM 1091 C C . MET A 1 136 ? 5.646 12.846 6.369 1.00 57.34 136 MET A C 1
ATOM 1093 O O . MET A 1 136 ? 6.553 12.009 6.300 1.00 57.34 136 MET A O 1
ATOM 1097 N N . GLN A 1 137 ? 5.792 14.083 5.892 1.00 55.59 137 GLN A N 1
ATOM 1098 C CA . GLN A 1 137 ? 7.135 14.621 5.701 1.00 55.59 137 GLN A CA 1
ATOM 1099 C C . GLN A 1 137 ? 7.780 14.738 7.093 1.00 55.59 137 GLN A C 1
ATOM 1101 O O . GLN A 1 137 ? 7.070 14.982 8.052 1.00 55.59 137 GLN A O 1
ATOM 1106 N N . PRO A 1 138 ? 9.079 14.459 7.263 1.00 50.19 138 PRO A N 1
ATOM 1107 C CA . PRO A 1 138 ? 9.721 14.453 8.580 1.00 50.19 138 PRO A CA 1
ATOM 1108 C C . PRO A 1 138 ? 10.170 15.857 9.030 1.00 50.19 138 PRO A C 1
ATOM 1110 O O . PRO A 1 138 ? 11.226 15.984 9.648 1.00 50.19 138 PRO A O 1
ATOM 1113 N N . ALA A 1 139 ? 9.445 16.916 8.666 1.00 51.34 139 ALA A N 1
ATOM 1114 C CA . ALA A 1 139 ? 9.968 18.273 8.798 1.00 51.34 139 ALA A CA 1
ATOM 1115 C C . ALA A 1 139 ? 9.815 18.838 10.221 1.00 51.34 139 ALA A C 1
ATOM 1117 O O . ALA A 1 139 ? 10.665 19.633 10.630 1.00 51.34 139 ALA A O 1
ATOM 1118 N N . GLN A 1 140 ? 8.809 18.422 11.005 1.00 53.69 140 GLN A N 1
ATOM 1119 C CA . GLN A 1 140 ? 8.581 18.946 12.360 1.00 53.69 140 GLN A CA 1
ATOM 1120 C C . GLN A 1 140 ? 8.062 17.900 13.367 1.00 53.69 140 GLN A C 1
ATOM 1122 O O . GLN A 1 140 ? 7.351 16.952 13.044 1.00 53.69 140 GLN A O 1
ATOM 1127 N N . LYS A 1 141 ? 8.430 18.091 14.643 1.00 53.84 141 LYS A N 1
ATOM 1128 C CA . LYS A 1 141 ? 8.138 17.195 15.784 1.00 53.84 141 LYS A CA 1
ATOM 1129 C C . LYS A 1 141 ? 6.634 16.987 16.067 1.00 53.84 141 LYS A C 1
ATOM 1131 O O . LYS A 1 141 ? 6.296 15.979 16.682 1.00 53.84 141 LYS A O 1
ATOM 1136 N N . ASP A 1 142 ? 5.764 17.867 15.567 1.00 59.34 142 ASP A N 1
ATOM 1137 C CA . ASP A 1 142 ? 4.318 17.901 15.860 1.00 59.34 142 ASP A CA 1
ATOM 1138 C C . ASP A 1 142 ? 3.420 17.355 14.719 1.00 59.34 142 ASP A C 1
ATOM 1140 O O . ASP A 1 142 ? 2.188 17.360 14.805 1.00 59.34 142 ASP A O 1
ATOM 1144 N N . GLU A 1 143 ? 4.000 16.820 13.637 1.00 62.81 143 GLU A N 1
ATOM 1145 C CA . GLU A 1 143 ? 3.235 16.360 12.458 1.00 62.81 143 GLU A CA 1
ATOM 1146 C C . GLU A 1 143 ? 2.481 15.037 12.679 1.00 62.81 143 GLU A C 1
ATOM 1148 O O . GLU A 1 143 ? 1.432 14.804 12.065 1.00 62.81 143 GLU A O 1
ATOM 1153 N N . LEU A 1 144 ? 2.970 14.184 13.595 1.00 66.94 144 LEU A N 1
ATOM 1154 C CA . LEU A 1 144 ? 2.224 13.004 14.043 1.00 66.94 144 LEU A CA 1
ATOM 1155 C C . LEU A 1 144 ? 0.900 13.453 14.659 1.00 66.94 144 LEU A C 1
ATOM 1157 O O . LEU A 1 144 ? -0.152 13.057 14.162 1.00 66.94 144 LEU A O 1
ATOM 1161 N N . ALA A 1 145 ? 0.944 14.336 15.660 1.00 68.19 145 ALA A N 1
ATOM 1162 C CA . ALA A 1 145 ? -0.254 14.866 16.305 1.00 68.19 145 ALA A CA 1
ATOM 1163 C C . ALA A 1 145 ? -1.236 15.431 15.271 1.00 68.19 145 ALA A C 1
ATOM 1165 O O . ALA A 1 145 ? -2.395 15.039 15.270 1.00 68.19 145 ALA A O 1
ATOM 1166 N N . SER A 1 146 ? -0.755 16.219 14.306 1.00 68.81 146 SER A N 1
ATOM 1167 C CA . SER A 1 146 ? -1.591 16.813 13.250 1.00 68.81 146 SER A CA 1
ATOM 1168 C C . SER A 1 146 ? -2.338 15.781 12.388 1.00 68.81 146 SER A C 1
ATOM 1170 O O . SER A 1 146 ? -3.525 15.934 12.106 1.00 68.81 146 SER A O 1
ATOM 1172 N N . SER A 1 147 ? -1.687 14.684 11.991 1.00 68.31 147 SER A N 1
ATOM 1173 C CA . SER A 1 147 ? -2.369 13.642 11.199 1.00 68.31 147 SER A CA 1
ATOM 1174 C C . SER A 1 147 ? -3.276 12.754 12.049 1.00 68.31 147 SER A C 1
ATOM 1176 O O . SER A 1 147 ? -4.261 12.209 11.551 1.00 68.31 147 SER A O 1
ATOM 1178 N N . PHE A 1 148 ? -2.952 12.598 13.333 1.00 71.44 148 PHE A N 1
ATOM 1179 C CA . PHE A 1 148 ? -3.836 11.950 14.294 1.00 71.44 148 PHE A CA 1
ATOM 1180 C C . PHE A 1 148 ? -5.063 12.815 14.594 1.00 71.44 148 PHE A C 1
ATOM 1182 O O . PHE A 1 148 ? -6.151 12.262 14.682 1.00 71.44 148 PHE A O 1
ATOM 1189 N N . HIS A 1 149 ? -4.931 14.143 14.638 1.00 71.19 149 HIS A N 1
ATOM 1190 C CA . HIS A 1 149 ? -6.069 15.062 14.670 1.00 71.19 149 HIS A CA 1
ATOM 1191 C C . HIS A 1 149 ? -6.926 14.909 13.412 1.00 71.19 149 HIS A C 1
ATOM 1193 O O . HIS A 1 149 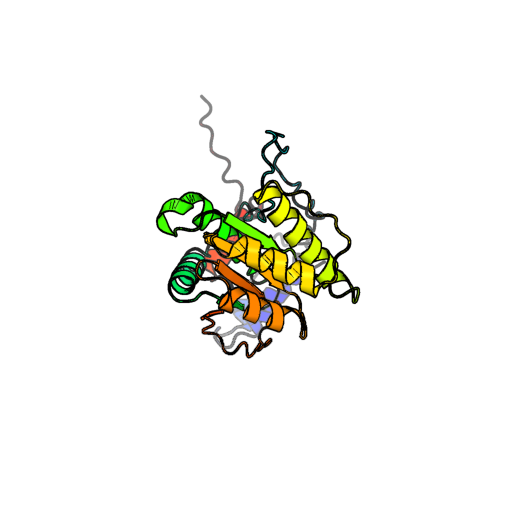? -8.130 14.732 13.530 1.00 71.19 149 HIS A O 1
ATOM 1199 N N . LEU A 1 150 ? -6.321 14.802 12.223 1.00 70.56 150 LEU A N 1
ATOM 1200 C CA . LEU A 1 150 ? -7.075 14.510 10.998 1.00 70.56 150 LEU A CA 1
ATOM 1201 C C . LEU A 1 150 ? -7.840 13.174 11.084 1.00 70.56 150 LEU A C 1
ATOM 1203 O O . LEU A 1 150 ? -8.976 13.079 10.625 1.00 70.56 150 LEU A O 1
ATOM 1207 N N . LEU A 1 151 ? -7.232 12.129 11.653 1.00 72.44 151 LEU A N 1
ATOM 1208 C CA . LEU A 1 151 ? -7.906 10.846 11.882 1.00 72.44 151 LEU A CA 1
ATOM 1209 C C . LEU A 1 151 ? -9.032 10.971 12.924 1.00 72.44 151 LEU A C 1
ATOM 1211 O O . LEU A 1 151 ? -10.094 10.378 12.744 1.00 72.44 151 LEU A O 1
ATOM 1215 N N . PHE A 1 152 ? -8.804 11.741 13.986 1.00 72.25 152 PHE A N 1
ATOM 1216 C CA . PHE A 1 152 ? -9.758 12.010 15.058 1.00 72.25 152 PHE A CA 1
ATOM 1217 C C . PHE A 1 152 ? -10.981 12.772 14.543 1.00 72.25 152 PHE A C 1
ATOM 1219 O O . PHE A 1 152 ? -12.100 12.290 14.705 1.00 72.25 152 PHE A O 1
ATOM 1226 N N . ASP A 1 153 ? -10.774 13.885 13.840 1.00 71.50 153 ASP A N 1
ATOM 1227 C CA . ASP A 1 153 ? -11.838 14.683 13.227 1.00 71.50 153 ASP A CA 1
ATOM 1228 C C . ASP A 1 153 ? -12.675 13.822 12.279 1.00 71.50 153 ASP A C 1
ATOM 1230 O O . ASP A 1 153 ? -13.903 13.837 12.323 1.00 71.50 153 ASP A O 1
ATOM 1234 N N . ARG A 1 154 ? -12.018 12.973 11.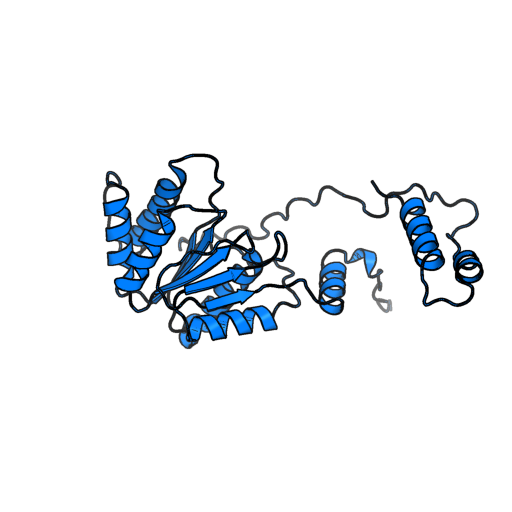478 1.00 69.44 154 ARG A N 1
ATOM 1235 C CA . ARG A 1 154 ? -12.704 12.045 10.567 1.00 69.44 154 ARG A CA 1
ATOM 1236 C C . ARG A 1 154 ? -13.556 11.013 11.296 1.00 69.44 154 ARG A C 1
ATOM 1238 O O . ARG A 1 154 ? -14.678 10.751 10.873 1.00 69.44 154 ARG A O 1
ATOM 1245 N N . ILE A 1 155 ? -13.050 10.418 12.373 1.00 72.38 155 ILE A N 1
ATOM 1246 C CA . ILE A 1 155 ? -13.818 9.444 13.163 1.00 72.38 155 ILE A CA 1
ATOM 1247 C C . ILE A 1 155 ? -14.987 10.122 13.878 1.00 72.38 155 ILE A C 1
ATOM 1249 O O . ILE A 1 155 ? -16.058 9.529 13.983 1.00 72.38 155 ILE A O 1
ATOM 1253 N N . ASN A 1 156 ? -14.818 11.365 14.319 1.00 72.38 156 ASN A N 1
ATOM 1254 C CA . ASN A 1 156 ? -15.895 12.140 14.926 1.00 72.38 156 ASN A CA 1
ATOM 1255 C C . ASN A 1 156 ? -16.995 12.491 13.921 1.00 72.38 156 ASN A C 1
ATOM 1257 O O . ASN A 1 156 ? -18.169 12.330 14.253 1.00 72.38 156 ASN A O 1
ATOM 1261 N N . ILE A 1 157 ? -16.631 12.842 12.681 1.00 69.94 157 ILE A N 1
ATOM 1262 C CA . ILE A 1 157 ? -17.587 13.008 11.574 1.00 69.94 157 ILE A CA 1
ATOM 1263 C C . ILE A 1 157 ? -18.355 11.702 11.329 1.00 69.94 157 ILE A C 1
ATOM 1265 O O . ILE A 1 157 ? -19.578 11.722 11.234 1.00 69.94 157 ILE A O 1
ATOM 1269 N N . LEU A 1 158 ? -17.672 10.549 11.293 1.00 65.50 158 LEU A N 1
ATOM 1270 C CA . LEU A 1 158 ? -18.334 9.246 11.117 1.00 65.50 158 LEU A CA 1
ATOM 1271 C C . LEU A 1 158 ? -19.296 8.889 12.260 1.00 65.50 158 LEU A C 1
ATOM 1273 O O . LEU A 1 158 ? -20.195 8.071 12.071 1.00 65.50 158 LEU A O 1
ATOM 1277 N N . ARG A 1 159 ? -19.099 9.461 13.452 1.00 68.81 159 ARG A N 1
ATOM 1278 C CA . ARG A 1 159 ? -19.916 9.186 14.642 1.00 68.81 159 ARG A CA 1
ATOM 1279 C C . ARG A 1 159 ? -20.972 10.255 14.921 1.00 68.81 159 ARG A C 1
ATOM 1281 O O . ARG A 1 159 ? -21.709 10.071 15.886 1.00 68.81 159 ARG A O 1
ATOM 1288 N N . ASP A 1 160 ? -21.028 11.325 14.125 1.00 66.62 160 ASP A N 1
ATOM 1289 C CA . ASP A 1 160 ? -21.871 12.507 14.361 1.00 66.62 160 ASP A CA 1
ATOM 1290 C C . ASP A 1 160 ? -21.678 13.092 15.779 1.00 66.62 160 ASP A C 1
ATOM 1292 O O . ASP A 1 160 ? -22.621 13.393 16.512 1.00 66.62 160 ASP A O 1
ATOM 1296 N N . LYS A 1 161 ? -20.415 13.163 16.229 1.00 66.88 161 LYS A N 1
ATOM 1297 C CA . LYS A 1 161 ? -20.051 13.665 17.563 1.00 66.88 161 LYS A CA 1
ATOM 1298 C C . LYS A 1 161 ? -19.188 14.914 17.453 1.00 66.88 161 LYS A C 1
ATOM 1300 O O . LYS A 1 161 ? -18.049 14.843 17.006 1.00 66.88 161 LYS A O 1
ATOM 1305 N N . ASN A 1 162 ? -19.688 16.037 17.965 1.00 58.25 162 ASN A N 1
ATOM 1306 C CA . ASN A 1 162 ? -18.882 17.235 18.197 1.00 58.25 162 ASN A CA 1
ATOM 1307 C C . ASN A 1 162 ? -18.044 17.056 19.470 1.00 58.25 162 ASN A C 1
ATOM 1309 O O . ASN A 1 162 ? -18.489 17.380 20.571 1.00 58.25 162 ASN A O 1
ATOM 1313 N N . CYS A 1 163 ? -16.832 16.525 19.335 1.00 56.62 163 CYS A N 1
ATOM 1314 C CA . CYS A 1 163 ? -15.844 16.548 20.411 1.00 56.62 163 CYS A CA 1
ATOM 1315 C C . CYS A 1 163 ? -14.906 17.746 20.206 1.00 56.62 163 CYS A C 1
ATOM 1317 O O . CYS A 1 163 ? -14.265 17.854 19.165 1.00 56.62 163 CYS A O 1
ATOM 1319 N N . GLY A 1 164 ? -14.844 18.652 21.191 1.00 56.69 164 GLY A N 1
ATOM 1320 C CA . GLY A 1 164 ? -13.923 19.794 21.182 1.00 56.69 164 GLY A CA 1
ATOM 1321 C C . GLY A 1 164 ? -12.464 19.341 21.070 1.00 56.69 164 GLY A C 1
ATOM 1322 O O . GLY A 1 164 ? -12.072 18.341 21.670 1.00 56.69 164 GLY A O 1
ATOM 1323 N N . SER A 1 165 ? -11.669 20.062 20.281 1.00 56.53 165 SER A N 1
ATOM 1324 C CA . SER A 1 165 ? -10.348 19.636 19.796 1.00 56.53 165 SER A CA 1
ATOM 1325 C C . SER A 1 165 ? -9.183 19.817 20.783 1.00 56.53 165 SER A C 1
ATOM 1327 O O . SER A 1 165 ? -8.035 19.783 20.356 1.00 56.53 165 SER A O 1
ATOM 1329 N N . ASP A 1 166 ? -9.434 20.016 22.079 1.00 59.09 166 ASP A N 1
ATOM 1330 C CA . ASP A 1 166 ? -8.407 20.452 23.049 1.00 59.09 166 ASP A CA 1
ATOM 1331 C C . ASP A 1 166 ? -7.748 19.295 23.832 1.00 59.09 166 ASP A C 1
ATOM 1333 O O . ASP A 1 166 ? -7.402 19.410 25.004 1.00 59.09 166 ASP A O 1
ATOM 1337 N N . GLY A 1 167 ? -7.646 18.115 23.214 1.00 62.25 167 GLY A N 1
ATOM 1338 C CA . GLY A 1 167 ? -7.175 16.897 23.877 1.00 62.25 167 GLY A CA 1
ATOM 1339 C C . GLY A 1 167 ? -5.719 16.542 23.572 1.00 62.25 167 GLY A C 1
ATOM 1340 O O . GLY A 1 167 ? -5.313 16.528 22.411 1.00 62.25 167 GLY A O 1
ATOM 1341 N N . ASP A 1 168 ? -4.973 16.134 24.605 1.00 75.44 168 ASP A N 1
ATOM 1342 C CA . ASP A 1 168 ? -3.650 15.506 24.481 1.00 75.44 168 ASP A CA 1
ATOM 1343 C C . ASP A 1 168 ? -3.643 14.342 23.468 1.00 75.44 168 ASP A C 1
ATOM 1345 O O . ASP A 1 168 ? -4.613 13.590 23.331 1.00 75.44 168 ASP A O 1
ATOM 1349 N N . PHE A 1 169 ? -2.496 14.111 22.817 1.00 71.81 169 PHE A N 1
ATOM 1350 C CA . PHE A 1 169 ? -2.283 13.041 21.827 1.00 71.81 169 PHE A CA 1
ATOM 1351 C C . PHE A 1 169 ? -2.783 11.655 22.278 1.00 71.81 169 PHE A C 1
ATOM 1353 O O . PHE A 1 169 ? -3.371 10.903 21.495 1.00 71.81 169 PHE A O 1
ATOM 1360 N N . CYS A 1 170 ? -2.565 11.307 23.550 1.00 80.19 170 CYS A N 1
ATOM 1361 C CA . CYS A 1 170 ? -3.038 10.050 24.132 1.00 80.19 170 CYS A CA 1
ATOM 1362 C C . CYS A 1 170 ? -4.571 9.956 24.132 1.00 80.19 170 CYS A C 1
ATOM 1364 O O . CYS A 1 170 ? -5.124 8.904 23.808 1.00 80.19 170 CYS A O 1
ATOM 1366 N N . THR A 1 171 ? -5.258 11.055 24.441 1.00 82.81 171 THR A N 1
ATOM 1367 C CA . THR A 1 171 ? -6.724 11.150 24.442 1.00 82.81 171 THR A CA 1
ATOM 1368 C C . THR A 1 171 ? -7.279 11.025 23.026 1.00 82.81 171 THR A C 1
ATOM 1370 O O . THR A 1 171 ? -8.231 10.271 22.806 1.00 82.81 171 THR A O 1
ATOM 1373 N N . ALA A 1 172 ? -6.639 11.674 22.046 1.00 78.81 172 ALA A N 1
ATOM 1374 C CA . ALA A 1 172 ? -6.999 11.526 20.636 1.00 78.81 172 ALA A CA 1
ATOM 1375 C C . ALA A 1 172 ? -6.845 10.068 20.170 1.00 78.81 172 ALA A C 1
ATOM 1377 O O . ALA A 1 172 ? -7.774 9.502 19.591 1.00 78.81 172 ALA A O 1
ATOM 1378 N N . CYS A 1 173 ? -5.720 9.418 20.494 1.00 82.44 173 CYS A N 1
ATOM 1379 C CA . CYS A 1 173 ? -5.489 8.010 20.162 1.00 82.44 173 CYS A CA 1
ATOM 1380 C C . CYS A 1 173 ? -6.536 7.078 20.788 1.00 82.44 173 CYS A C 1
ATOM 1382 O O . CYS A 1 173 ? -7.050 6.197 20.099 1.00 82.44 173 CYS A O 1
ATOM 1384 N N . ASN A 1 174 ? -6.872 7.273 22.065 1.00 86.69 174 ASN A N 1
ATOM 1385 C CA . ASN A 1 174 ? -7.890 6.465 22.740 1.00 86.69 174 ASN A CA 1
ATOM 1386 C C . ASN A 1 174 ? -9.266 6.654 22.097 1.00 86.69 174 ASN A C 1
ATOM 1388 O O . ASN A 1 174 ? -9.933 5.671 21.789 1.00 86.69 174 ASN A O 1
ATOM 1392 N N . THR A 1 175 ? -9.644 7.895 21.790 1.00 85.88 175 THR A N 1
ATOM 1393 C CA . THR A 1 175 ? -10.931 8.195 21.145 1.00 85.88 175 THR A CA 1
ATOM 1394 C C . THR A 1 175 ? -11.026 7.589 19.745 1.00 85.88 175 THR A C 1
ATOM 1396 O O . THR A 1 175 ? -12.054 7.015 19.385 1.00 85.88 175 THR A O 1
ATOM 1399 N N . ILE A 1 176 ? -9.941 7.660 18.963 1.00 86.31 176 ILE A N 1
ATOM 1400 C CA . ILE A 1 176 ? -9.823 6.994 17.658 1.00 86.31 176 ILE A CA 1
ATOM 1401 C C . ILE A 1 176 ? -10.063 5.489 17.814 1.00 86.31 176 ILE A C 1
ATOM 1403 O O . ILE A 1 176 ? -10.839 4.892 17.071 1.00 86.31 176 ILE A O 1
ATOM 1407 N N . ILE A 1 177 ? -9.410 4.867 18.794 1.00 90.50 177 ILE A N 1
ATOM 1408 C CA . ILE A 1 177 ? -9.484 3.422 19.021 1.00 90.50 177 ILE A CA 1
ATOM 1409 C C . ILE A 1 177 ? -10.883 2.997 19.467 1.00 90.50 177 ILE A C 1
ATOM 1411 O O . ILE A 1 177 ? -11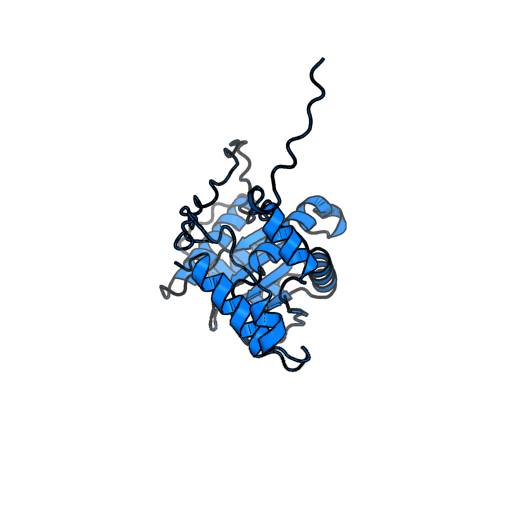.408 2.015 18.944 1.00 90.50 177 ILE A O 1
ATOM 1415 N N . GLU A 1 178 ? -11.504 3.749 20.373 1.00 90.31 178 GLU A N 1
ATOM 1416 C CA . GLU A 1 178 ? -12.895 3.545 20.788 1.00 90.31 178 GLU A CA 1
ATOM 1417 C C . GLU A 1 178 ? -13.866 3.729 19.620 1.00 90.31 178 GLU A C 1
ATOM 1419 O O . GLU A 1 178 ? -14.822 2.970 19.474 1.00 90.31 178 GLU A O 1
ATOM 1424 N N . GLY A 1 179 ? -13.617 4.716 18.756 1.00 86.62 179 GLY A N 1
ATOM 1425 C CA . GLY A 1 179 ? -14.410 4.939 17.550 1.00 86.62 179 GLY A CA 1
ATOM 1426 C C . GLY A 1 179 ? -14.303 3.801 16.543 1.00 86.62 179 GLY A C 1
ATOM 1427 O O . GLY A 1 179 ? -15.275 3.508 15.855 1.00 86.62 179 GLY A O 1
ATOM 1428 N N . LEU A 1 180 ? -13.155 3.126 16.494 1.00 90.56 180 LEU A N 1
ATOM 1429 C CA . LEU A 1 180 ? -12.897 2.037 15.559 1.00 90.56 180 LEU A CA 1
ATOM 1430 C C . LEU A 1 180 ? -13.213 0.641 16.115 1.00 90.56 180 LEU A C 1
ATOM 1432 O O . LEU A 1 180 ? -13.185 -0.324 15.349 1.00 90.56 180 LEU A O 1
ATOM 1436 N N . GLN A 1 181 ? -13.511 0.509 17.411 1.00 92.12 181 GLN A N 1
ATOM 1437 C CA . GLN A 1 181 ? -13.623 -0.777 18.111 1.00 92.12 181 GLN A CA 1
ATOM 1438 C C . GLN A 1 181 ? -14.607 -1.751 17.446 1.00 92.12 181 GLN A C 1
ATOM 1440 O O . GLN A 1 181 ? -14.263 -2.921 17.240 1.00 92.12 181 GLN A O 1
ATOM 1445 N N . ASP A 1 182 ? -15.770 -1.246 17.033 1.00 89.88 182 ASP A N 1
ATOM 1446 C CA . ASP A 1 182 ? -16.843 -2.030 16.406 1.00 89.88 182 ASP A CA 1
ATOM 1447 C C . ASP A 1 182 ? -16.904 -1.864 14.878 1.00 89.88 182 ASP A C 1
ATOM 1449 O O . ASP A 1 182 ? -17.749 -2.452 14.198 1.00 89.88 182 ASP A O 1
ATOM 1453 N N . THR A 1 183 ? -15.981 -1.086 14.311 1.00 90.75 183 THR A N 1
ATOM 1454 C CA . THR A 1 183 ? -15.932 -0.811 12.872 1.00 90.75 183 THR A CA 1
ATOM 1455 C C . THR A 1 183 ? -15.129 -1.873 12.133 1.00 90.75 183 THR A C 1
ATOM 1457 O O . THR A 1 183 ? -14.166 -2.441 12.653 1.00 90.75 183 THR A O 1
ATOM 1460 N N . LYS A 1 184 ? -15.516 -2.140 10.884 1.00 93.44 184 LYS A N 1
ATOM 1461 C CA . LYS A 1 184 ? -14.747 -2.991 9.972 1.00 93.44 184 LYS A CA 1
ATOM 1462 C C . LYS A 1 184 ? -14.013 -2.092 8.986 1.00 93.44 184 LYS A C 1
ATOM 1464 O O . LYS A 1 184 ? -14.532 -1.816 7.907 1.00 93.44 184 LYS A O 1
ATOM 1469 N N . ALA A 1 185 ? -12.847 -1.603 9.390 1.00 93.06 185 ALA A N 1
ATOM 1470 C CA . ALA A 1 185 ? -12.110 -0.588 8.648 1.00 93.06 185 ALA A CA 1
ATOM 1471 C C . ALA A 1 185 ? -10.748 -1.091 8.152 1.00 93.06 185 ALA A C 1
ATOM 1473 O O . ALA A 1 185 ? -10.072 -1.884 8.814 1.00 93.06 185 ALA A O 1
ATOM 1474 N N . LEU A 1 186 ? -10.330 -0.582 6.997 1.00 94.81 186 LEU A N 1
ATOM 1475 C CA . LEU A 1 186 ? -8.974 -0.688 6.478 1.00 94.81 186 LEU A CA 1
ATOM 1476 C C . LEU A 1 186 ? -8.285 0.665 6.614 1.00 94.81 186 LEU A C 1
ATOM 1478 O O . LEU A 1 186 ? -8.735 1.648 6.035 1.00 94.81 186 LEU A O 1
ATOM 1482 N N . ILE A 1 187 ? -7.182 0.711 7.348 1.00 92.75 187 ILE A N 1
ATOM 1483 C CA . ILE A 1 187 ? -6.393 1.930 7.524 1.00 92.75 187 ILE A CA 1
ATOM 1484 C C . ILE A 1 187 ? -5.109 1.799 6.720 1.00 92.75 187 ILE A C 1
ATOM 1486 O O . ILE A 1 187 ? -4.357 0.844 6.899 1.00 92.75 187 ILE A O 1
ATOM 1490 N N . VAL A 1 188 ? -4.831 2.762 5.854 1.00 93.00 188 VAL A N 1
ATOM 1491 C CA . VAL A 1 188 ? -3.565 2.835 5.126 1.00 93.00 188 VAL A CA 1
ATOM 1492 C C . VAL A 1 188 ? -2.734 3.946 5.724 1.00 93.00 188 VAL A C 1
ATOM 1494 O O . VAL A 1 188 ? -3.197 5.077 5.833 1.00 93.00 188 VAL A O 1
ATOM 1497 N N . ILE A 1 189 ? -1.507 3.621 6.106 1.00 90.00 189 IL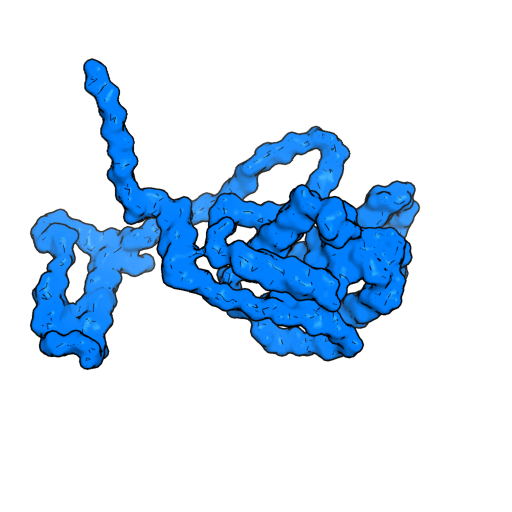E A N 1
ATOM 1498 C CA . ILE A 1 189 ? -0.556 4.570 6.672 1.00 90.00 189 ILE A CA 1
ATOM 1499 C C . ILE A 1 189 ? 0.640 4.652 5.736 1.00 90.00 189 ILE A C 1
ATOM 1501 O O . ILE A 1 189 ? 1.382 3.678 5.579 1.00 90.00 189 ILE A O 1
ATOM 1505 N N . ASP A 1 190 ? 0.838 5.817 5.128 1.00 87.38 190 ASP A N 1
ATOM 1506 C CA . ASP A 1 190 ? 2.042 6.107 4.356 1.00 87.38 190 ASP A CA 1
ATOM 1507 C C . ASP A 1 190 ? 3.129 6.647 5.299 1.00 87.38 190 ASP A C 1
ATOM 1509 O O . ASP A 1 190 ? 3.148 7.824 5.655 1.00 87.38 190 ASP A O 1
ATOM 1513 N N . SER A 1 191 ? 4.002 5.764 5.800 1.00 76.19 191 SER A N 1
ATOM 1514 C CA . SER A 1 191 ? 4.996 6.129 6.817 1.00 76.19 191 SER A CA 1
ATOM 1515 C C . SER A 1 191 ? 6.385 6.279 6.207 1.00 76.19 191 SER A C 1
ATOM 1517 O O . SER A 1 191 ? 6.998 5.322 5.719 1.00 76.19 191 SER A O 1
ATOM 1519 N N . ALA A 1 192 ? 6.915 7.503 6.282 1.00 61.56 192 ALA A N 1
ATOM 1520 C CA . ALA A 1 192 ? 8.236 7.817 5.765 1.00 61.56 192 ALA A CA 1
ATOM 1521 C C . ALA A 1 192 ? 9.376 7.304 6.657 1.00 61.56 192 ALA A C 1
ATOM 1523 O O . ALA A 1 192 ? 10.390 6.911 6.094 1.00 61.56 192 ALA A O 1
ATOM 1524 N N . ASN A 1 193 ? 9.231 7.327 7.995 1.00 60.78 193 ASN A N 1
ATOM 1525 C CA . ASN A 1 193 ? 10.197 6.835 9.004 1.00 60.78 193 ASN A CA 1
ATOM 1526 C C . ASN A 1 193 ? 9.762 7.228 10.440 1.00 60.78 193 ASN A C 1
ATOM 1528 O O . ASN A 1 193 ? 10.504 7.884 11.173 1.00 60.78 193 ASN A O 1
ATOM 1532 N N . SER A 1 194 ? 8.550 6.886 10.884 1.00 58.00 194 SER A N 1
ATOM 1533 C CA . SER A 1 194 ? 8.125 7.273 12.241 1.00 58.00 194 SER A CA 1
ATOM 1534 C C . SER A 1 194 ? 8.849 6.439 13.312 1.00 58.00 194 SER A C 1
ATOM 1536 O O . SER A 1 194 ? 8.581 5.243 13.458 1.00 58.00 194 SER A O 1
ATOM 1538 N N . LYS A 1 195 ? 9.743 7.054 14.094 1.00 62.69 195 LYS A N 1
ATOM 1539 C CA . LYS A 1 195 ? 10.312 6.425 15.297 1.00 62.69 195 LYS A CA 1
ATOM 1540 C C . LYS A 1 195 ? 9.307 6.502 16.460 1.00 62.69 195 LYS A C 1
ATOM 1542 O O . LYS A 1 195 ? 8.722 7.550 16.713 1.00 62.69 195 LYS A O 1
ATOM 1547 N N . GLY A 1 196 ? 9.127 5.391 17.179 1.00 67.38 196 GLY A N 1
ATOM 1548 C CA . GLY A 1 196 ? 8.474 5.326 18.496 1.00 67.38 196 GLY A CA 1
ATOM 1549 C C . GLY A 1 196 ? 6.941 5.351 18.498 1.00 67.38 196 GLY A C 1
ATOM 1550 O O . GLY A 1 196 ? 6.315 4.312 18.696 1.00 67.38 196 GLY A O 1
ATOM 1551 N N . GLY A 1 197 ? 6.333 6.522 18.290 1.00 77.31 197 GLY A N 1
ATOM 1552 C CA . GLY A 1 197 ? 4.905 6.745 18.573 1.00 77.31 197 GLY A CA 1
ATOM 1553 C C . GLY A 1 197 ? 3.949 5.882 17.745 1.00 77.31 197 GLY A C 1
ATOM 1554 O O . GLY A 1 197 ? 2.999 5.315 18.284 1.00 77.31 197 GLY A O 1
ATOM 1555 N N . LEU A 1 198 ? 4.239 5.702 16.450 1.00 81.88 198 LEU A N 1
ATOM 1556 C CA . LEU A 1 198 ? 3.391 4.905 15.559 1.00 81.88 198 LEU A CA 1
ATOM 1557 C C . LEU A 1 198 ? 3.319 3.434 15.985 1.00 81.88 198 LEU A C 1
ATOM 1559 O O . LEU A 1 198 ? 2.261 2.828 15.884 1.00 81.88 198 LEU A O 1
ATOM 1563 N N . ASN A 1 199 ? 4.413 2.855 16.486 1.00 83.00 199 ASN A N 1
ATOM 1564 C CA . ASN A 1 199 ? 4.411 1.460 16.930 1.00 83.00 199 ASN A CA 1
ATOM 1565 C C . ASN A 1 199 ? 3.511 1.260 18.137 1.00 83.00 199 ASN A C 1
ATOM 1567 O O . ASN A 1 199 ? 2.707 0.330 18.148 1.00 83.00 199 ASN A O 1
ATOM 1571 N N . THR A 1 200 ? 3.637 2.139 19.131 1.00 85.12 200 THR A N 1
ATOM 1572 C CA . THR A 1 200 ? 2.796 2.106 20.327 1.00 85.12 200 THR A CA 1
ATOM 1573 C C . THR A 1 200 ? 1.330 2.268 19.943 1.00 85.12 200 THR A C 1
ATOM 1575 O O . THR A 1 200 ? 0.492 1.487 20.394 1.00 85.12 200 THR A O 1
ATOM 1578 N N . PHE A 1 201 ? 1.026 3.205 19.038 1.00 86.31 201 PHE A N 1
ATOM 1579 C CA . PHE A 1 201 ? -0.324 3.379 18.510 1.00 86.31 201 PHE A CA 1
ATOM 1580 C C . PHE A 1 201 ? -0.829 2.127 17.784 1.00 86.31 201 PHE A C 1
ATOM 1582 O O . PHE A 1 201 ? -1.899 1.634 18.118 1.00 86.31 201 PHE A O 1
ATOM 1589 N N . LEU A 1 202 ? -0.067 1.568 16.838 1.00 89.62 202 LEU A N 1
ATOM 1590 C CA . LEU A 1 202 ? -0.466 0.378 16.079 1.00 89.62 202 LEU A CA 1
ATOM 1591 C C . LEU A 1 202 ? -0.682 -0.838 16.984 1.00 89.62 202 LEU A C 1
ATOM 1593 O O . LEU A 1 202 ? -1.658 -1.566 16.812 1.00 89.62 202 LEU A O 1
ATOM 1597 N N . GLN A 1 203 ? 0.191 -1.046 17.973 1.00 89.12 203 GLN A N 1
ATOM 1598 C CA . GLN A 1 203 ? 0.006 -2.091 18.976 1.00 89.12 203 GLN A CA 1
ATOM 1599 C C . GLN A 1 203 ? -1.278 -1.871 19.776 1.00 89.12 203 GLN A C 1
ATOM 1601 O O . GLN A 1 203 ? -2.033 -2.820 19.988 1.00 89.12 203 GLN A O 1
ATOM 1606 N N . HIS A 1 204 ? -1.540 -0.639 20.219 1.00 90.88 204 HIS A N 1
ATOM 1607 C CA . HIS A 1 204 ? -2.735 -0.332 20.995 1.00 90.88 204 HIS A CA 1
ATOM 1608 C C . HIS A 1 204 ? -4.011 -0.496 20.155 1.00 90.88 204 HIS A C 1
ATOM 1610 O O . HIS A 1 204 ? -4.928 -1.212 20.563 1.00 90.88 204 HIS A O 1
ATOM 1616 N N . LEU A 1 205 ? -4.011 0.056 18.940 1.00 92.38 205 LEU A N 1
ATOM 1617 C CA . LEU A 1 205 ? -5.077 -0.055 17.951 1.00 92.38 205 LEU A CA 1
ATOM 1618 C C . LEU A 1 205 ? -5.412 -1.518 17.666 1.00 92.38 205 LEU A C 1
ATOM 1620 O O . LEU A 1 205 ? -6.565 -1.921 17.806 1.00 92.38 205 LEU A O 1
ATOM 1624 N N . LEU A 1 206 ? -4.422 -2.339 17.307 1.00 93.06 206 LEU A N 1
ATOM 1625 C CA . LEU A 1 206 ? -4.664 -3.735 16.949 1.00 93.06 206 LEU A CA 1
ATOM 1626 C C . LEU A 1 206 ? -5.032 -4.611 18.152 1.00 93.06 206 LEU A C 1
ATOM 1628 O O . LEU A 1 206 ? -5.754 -5.589 17.979 1.00 93.06 206 LEU A O 1
ATOM 1632 N N . ARG A 1 207 ? -4.600 -4.277 19.372 1.00 93.50 207 ARG A N 1
ATOM 1633 C CA . ARG A 1 207 ? -5.039 -4.998 20.581 1.00 93.50 207 ARG A CA 1
ATOM 1634 C C . ARG A 1 207 ? -6.496 -4.712 20.938 1.00 93.50 207 ARG A C 1
ATOM 1636 O O . ARG A 1 207 ? -7.185 -5.606 21.419 1.00 93.50 207 ARG A O 1
ATOM 1643 N N . LYS A 1 208 ? -6.946 -3.470 20.748 1.00 95.31 208 LYS A N 1
ATOM 1644 C CA . LYS A 1 208 ? -8.274 -3.009 21.182 1.00 95.31 208 LYS A CA 1
ATOM 1645 C C . LYS A 1 208 ? -9.360 -3.186 20.128 1.00 95.31 208 LYS A C 1
ATOM 1647 O O . LYS A 1 208 ? -10.516 -3.398 20.474 1.00 95.31 208 LYS A O 1
ATOM 1652 N N . THR A 1 209 ? -8.995 -3.155 18.854 1.00 95.00 209 THR A N 1
ATOM 1653 C CA . THR A 1 209 ? -9.918 -3.406 17.742 1.00 95.00 209 THR A CA 1
ATOM 1654 C C . THR A 1 209 ? -9.774 -4.853 17.278 1.00 95.00 209 THR A C 1
ATOM 1656 O O . THR A 1 209 ? -8.676 -5.403 17.339 1.00 95.00 209 THR A O 1
ATOM 1659 N N . LYS A 1 210 ? -10.847 -5.493 16.795 1.00 94.00 210 LYS A N 1
ATOM 1660 C CA . LYS A 1 210 ? -10.778 -6.857 16.216 1.00 94.00 210 LYS A CA 1
ATOM 1661 C C . LYS A 1 210 ? -10.870 -6.861 14.693 1.00 94.00 210 LYS A C 1
ATOM 1663 O O . LYS A 1 210 ? -10.210 -7.664 14.042 1.00 94.00 210 LYS A O 1
ATOM 1668 N N . ASN A 1 211 ? -11.651 -5.936 14.139 1.00 94.31 211 ASN A N 1
ATOM 1669 C CA . ASN A 1 211 ? -12.008 -5.915 12.721 1.00 94.31 211 ASN A CA 1
ATOM 1670 C C . ASN A 1 211 ? -11.272 -4.836 11.915 1.00 94.31 211 ASN A C 1
ATOM 1672 O O . ASN A 1 211 ? -11.564 -4.651 10.736 1.00 94.31 211 ASN A O 1
ATOM 1676 N N . VAL A 1 212 ? -10.319 -4.136 12.534 1.00 94.88 212 VAL A N 1
ATOM 1677 C CA . VAL A 1 212 ? -9.467 -3.171 11.837 1.00 94.88 212 VAL A CA 1
ATOM 1678 C C . VAL A 1 212 ? -8.256 -3.887 11.258 1.00 94.88 212 VAL A C 1
ATOM 1680 O O . VAL A 1 212 ? -7.554 -4.619 11.975 1.00 94.88 212 VAL A O 1
ATOM 1683 N N . LYS A 1 213 ? -8.023 -3.647 9.968 1.00 95.75 213 LYS A N 1
ATOM 1684 C CA . LYS A 1 213 ? -6.828 -4.055 9.226 1.00 95.75 213 LYS A CA 1
ATOM 1685 C C . LYS A 1 213 ? -6.018 -2.815 8.857 1.00 95.75 213 LYS A C 1
ATOM 1687 O O . LYS A 1 213 ? -6.576 -1.737 8.666 1.00 95.75 213 LYS A O 1
ATOM 1692 N N . VAL A 1 214 ? -4.704 -2.966 8.767 1.00 94.88 214 VAL A N 1
ATOM 1693 C CA . VAL A 1 214 ? -3.769 -1.872 8.514 1.00 94.88 214 VAL A CA 1
ATOM 1694 C C . VAL A 1 214 ? -2.818 -2.250 7.384 1.00 94.88 214 VAL A C 1
ATOM 1696 O O . VAL A 1 214 ? -2.171 -3.295 7.446 1.00 94.88 214 VAL A O 1
ATOM 1699 N N . ILE A 1 215 ? -2.699 -1.379 6.382 1.00 95.38 215 ILE A N 1
ATOM 1700 C CA . ILE A 1 215 ? -1.634 -1.413 5.375 1.00 95.38 215 ILE A CA 1
ATOM 1701 C C . ILE A 1 215 ? -0.618 -0.335 5.734 1.00 95.38 215 ILE A C 1
ATOM 1703 O O . ILE A 1 215 ? -0.957 0.842 5.833 1.00 95.38 215 ILE A O 1
ATOM 1707 N N . LEU A 1 216 ? 0.639 -0.727 5.900 1.00 92.88 216 LEU A N 1
ATOM 1708 C CA . LEU A 1 216 ? 1.737 0.191 6.172 1.00 92.88 216 LEU A CA 1
ATOM 1709 C C . LEU A 1 216 ? 2.661 0.270 4.957 1.00 92.88 216 LEU A C 1
ATOM 1711 O O . LEU A 1 216 ? 3.362 -0.693 4.633 1.00 92.88 216 LEU A O 1
ATOM 1715 N N . VAL A 1 217 ? 2.687 1.426 4.297 1.00 92.75 217 VAL A N 1
ATOM 1716 C CA . VAL A 1 217 ? 3.570 1.691 3.156 1.00 92.75 217 VAL A CA 1
ATOM 1717 C C . VAL A 1 217 ? 4.907 2.202 3.687 1.00 92.75 217 VAL A C 1
ATOM 1719 O O . VAL A 1 217 ? 4.972 3.272 4.285 1.00 92.75 217 VAL A O 1
ATOM 1722 N N . CYS A 1 218 ? 5.978 1.422 3.507 1.00 88.81 218 CYS A N 1
ATOM 1723 C CA . CYS A 1 218 ? 7.310 1.759 4.019 1.00 88.81 218 CYS A CA 1
ATOM 1724 C C . CYS A 1 218 ? 8.224 2.288 2.909 1.00 88.81 218 CYS A C 1
ATOM 1726 O O . CYS A 1 218 ? 8.345 1.675 1.844 1.00 88.81 218 CYS A O 1
ATOM 1728 N N . ARG A 1 219 ? 8.944 3.387 3.170 1.00 82.06 219 ARG A N 1
ATOM 1729 C CA . ARG A 1 219 ? 9.961 3.909 2.238 1.00 82.06 219 ARG A CA 1
ATOM 1730 C C . ARG A 1 219 ? 11.227 3.058 2.191 1.00 82.06 219 ARG A C 1
ATOM 1732 O O . ARG A 1 219 ? 11.679 2.728 1.098 1.00 82.06 219 ARG A O 1
ATOM 1739 N N . ALA A 1 220 ? 11.756 2.681 3.353 1.00 71.69 220 ALA A N 1
ATOM 1740 C CA . ALA A 1 220 ? 13.000 1.928 3.472 1.00 71.69 220 ALA A CA 1
ATOM 1741 C C . ALA A 1 220 ? 12.774 0.406 3.479 1.00 71.69 220 ALA A C 1
ATOM 1743 O O . ALA A 1 220 ? 11.792 -0.093 4.028 1.00 71.69 220 ALA A O 1
ATOM 1744 N N . ALA A 1 221 ? 13.731 -0.343 2.926 1.00 60.34 221 ALA A N 1
ATOM 1745 C CA . ALA A 1 221 ? 13.717 -1.809 2.917 1.00 60.34 221 ALA A CA 1
ATOM 1746 C C . ALA A 1 221 ? 13.936 -2.450 4.309 1.00 60.34 221 ALA A C 1
ATOM 1748 O O . ALA A 1 221 ? 13.658 -3.640 4.482 1.00 60.34 221 ALA A O 1
ATOM 1749 N N . HIS A 1 222 ? 14.410 -1.671 5.292 1.00 52.72 222 HIS A N 1
ATOM 1750 C CA . HIS A 1 222 ? 14.940 -2.169 6.570 1.00 52.72 222 HIS A CA 1
ATOM 1751 C C . HIS A 1 222 ? 14.296 -1.567 7.826 1.00 52.72 222 HIS A C 1
ATOM 1753 O O . HIS A 1 222 ? 14.848 -1.711 8.915 1.00 52.72 222 HIS A O 1
ATOM 1759 N N . SER A 1 223 ? 13.139 -0.909 7.732 1.00 56.09 223 SER A N 1
ATOM 1760 C CA . SER A 1 223 ? 12.414 -0.468 8.930 1.00 56.09 223 SER A CA 1
ATOM 1761 C C . SER A 1 223 ? 11.752 -1.666 9.624 1.00 56.09 223 SER A C 1
ATOM 1763 O O . SER A 1 223 ? 10.555 -1.919 9.486 1.00 56.09 223 SER A O 1
ATOM 1765 N N . PHE A 1 224 ? 12.557 -2.424 10.372 1.00 56.16 224 PHE A N 1
ATOM 1766 C CA . PHE A 1 224 ? 12.075 -3.427 11.312 1.00 56.16 224 PHE A CA 1
ATOM 1767 C C . PHE A 1 224 ? 11.370 -2.708 12.459 1.00 56.16 224 PHE A C 1
ATOM 1769 O O . PHE A 1 224 ? 11.991 -2.015 13.265 1.00 56.16 224 PHE A O 1
ATOM 1776 N N . LEU A 1 225 ? 10.052 -2.860 12.525 1.00 59.97 225 LEU A N 1
ATOM 1777 C CA . LEU A 1 225 ? 9.288 -2.515 13.711 1.00 59.97 225 LEU A CA 1
ATOM 1778 C C . LEU A 1 225 ? 8.938 -3.847 14.365 1.00 59.97 225 LEU A C 1
ATOM 1780 O O . LEU A 1 225 ? 8.045 -4.544 13.896 1.00 59.97 225 LEU A O 1
ATOM 1784 N N . HIS A 1 226 ? 9.643 -4.215 15.435 1.00 63.47 226 HIS A N 1
ATOM 1785 C CA . HIS A 1 226 ? 9.239 -5.347 16.266 1.00 63.47 226 HIS A CA 1
ATOM 1786 C C . HIS A 1 226 ? 7.955 -4.971 17.003 1.00 63.47 226 HIS A C 1
ATOM 1788 O O . HIS A 1 226 ? 7.967 -4.486 18.131 1.00 63.47 226 HIS A O 1
ATOM 1794 N N . THR A 1 227 ? 6.822 -5.141 16.330 1.00 60.91 227 THR A N 1
ATOM 1795 C CA . THR A 1 227 ? 5.515 -4.817 16.899 1.00 60.91 227 THR A CA 1
ATOM 1796 C C . THR A 1 227 ? 5.014 -5.920 17.832 1.00 60.91 227 THR A C 1
ATOM 1798 O O . THR A 1 227 ? 4.061 -5.678 18.566 1.00 60.91 227 THR A O 1
ATOM 1801 N N . GLY A 1 228 ? 5.645 -7.103 17.843 1.00 66.88 228 GLY A N 1
ATOM 1802 C CA . GLY A 1 228 ? 5.174 -8.274 18.598 1.00 66.88 228 GLY A CA 1
ATOM 1803 C C . GLY A 1 228 ? 3.814 -8.793 18.112 1.00 66.88 228 GLY A C 1
ATOM 1804 O O . GLY A 1 228 ? 3.187 -9.610 18.778 1.00 66.88 228 GLY A O 1
ATOM 1805 N N . LEU A 1 229 ? 3.342 -8.282 16.974 1.00 74.00 229 LEU A N 1
ATOM 1806 C CA . LEU A 1 229 ? 2.100 -8.654 16.319 1.00 74.00 229 LEU A CA 1
ATOM 1807 C C . LEU A 1 229 ? 2.421 -9.573 15.140 1.00 74.00 229 LEU A C 1
ATOM 1809 O O . LEU A 1 229 ? 3.511 -9.501 14.573 1.00 74.00 229 LEU A O 1
ATOM 1813 N N . VAL A 1 230 ? 1.456 -10.411 14.758 1.00 81.00 230 VAL A N 1
ATOM 1814 C CA . VAL A 1 230 ? 1.525 -11.181 13.511 1.00 81.00 230 VAL A CA 1
ATOM 1815 C C . VAL A 1 230 ? 1.414 -10.188 12.352 1.00 81.00 230 VAL A C 1
ATOM 1817 O O . VAL A 1 230 ? 0.315 -9.797 11.952 1.00 81.00 230 VAL A O 1
ATOM 1820 N N . GLU A 1 231 ? 2.564 -9.707 11.883 1.00 88.62 231 GLU A N 1
ATOM 1821 C CA . GLU A 1 231 ? 2.677 -8.876 10.689 1.00 88.62 231 GLU A CA 1
ATOM 1822 C C . GLU A 1 231 ? 2.955 -9.756 9.472 1.00 88.62 231 GLU A C 1
ATOM 1824 O O . GLU A 1 231 ? 3.769 -10.679 9.528 1.00 88.62 231 GLU A O 1
ATOM 1829 N N . SER A 1 232 ? 2.278 -9.456 8.366 1.00 93.12 232 SER A N 1
ATOM 1830 C CA . SER A 1 232 ? 2.647 -9.991 7.063 1.00 93.12 232 SER A CA 1
ATOM 1831 C C . SER A 1 232 ? 3.419 -8.944 6.271 1.00 93.12 232 SER A C 1
ATOM 1833 O O . SER A 1 232 ? 3.150 -7.740 6.352 1.00 93.12 232 SER A O 1
ATOM 1835 N N . ARG A 1 233 ? 4.404 -9.402 5.504 1.00 92.38 233 ARG A N 1
ATOM 1836 C CA . ARG A 1 233 ? 5.278 -8.553 4.704 1.00 92.38 233 ARG A CA 1
ATOM 1837 C C . ARG A 1 233 ? 5.120 -8.901 3.233 1.00 92.38 233 ARG A C 1
ATOM 1839 O O . ARG A 1 233 ? 5.382 -10.028 2.829 1.00 92.38 233 ARG A O 1
ATOM 1846 N N . VAL A 1 234 ? 4.786 -7.893 2.433 1.00 95.12 234 VAL A N 1
ATOM 1847 C CA . VAL A 1 234 ? 4.727 -7.998 0.974 1.00 95.12 234 VAL A CA 1
ATOM 1848 C C . VAL A 1 234 ? 5.860 -7.171 0.380 1.00 95.12 234 VAL A C 1
ATOM 1850 O O . VAL A 1 234 ? 5.903 -5.944 0.511 1.00 95.12 234 VAL A O 1
ATOM 1853 N N . GLN A 1 235 ? 6.806 -7.859 -0.258 1.00 94.69 235 GLN A N 1
ATOM 1854 C CA . GLN A 1 235 ? 7.926 -7.235 -0.952 1.00 94.69 235 GLN A CA 1
ATOM 1855 C C . GLN A 1 235 ? 7.504 -6.865 -2.379 1.00 94.69 235 GLN A C 1
ATOM 1857 O O . GLN A 1 235 ? 7.301 -7.733 -3.220 1.00 94.69 235 GLN A O 1
ATOM 1862 N N . VAL A 1 236 ? 7.422 -5.568 -2.659 1.00 95.00 236 VAL A N 1
ATOM 1863 C CA . VAL A 1 236 ? 7.112 -5.016 -3.979 1.00 95.00 236 VAL A CA 1
ATOM 1864 C C . VAL A 1 236 ? 8.411 -4.861 -4.768 1.00 95.00 236 VAL A C 1
ATOM 1866 O O . VAL A 1 236 ? 9.258 -4.019 -4.449 1.00 95.00 236 VAL A O 1
ATOM 1869 N N . GLY A 1 237 ? 8.574 -5.705 -5.785 1.00 93.81 237 GLY A N 1
ATOM 1870 C CA . GLY A 1 237 ? 9.704 -5.671 -6.714 1.00 93.81 237 GLY A CA 1
ATOM 1871 C C . GLY A 1 237 ? 9.473 -4.740 -7.903 1.00 93.81 237 GLY A C 1
ATOM 1872 O O . GLY A 1 237 ? 8.383 -4.196 -8.088 1.00 93.81 237 GLY A O 1
ATOM 1873 N N . SER A 1 238 ? 10.499 -4.556 -8.731 1.00 94.25 238 SER A N 1
ATOM 1874 C CA . SER A 1 238 ? 10.379 -3.858 -10.017 1.00 94.25 238 SER A CA 1
ATOM 1875 C C . SER A 1 238 ? 9.376 -4.553 -10.944 1.00 94.25 238 SER A C 1
ATOM 1877 O O . SER A 1 238 ? 9.155 -5.758 -10.837 1.00 94.25 238 SER A O 1
ATOM 1879 N N . LEU A 1 239 ? 8.776 -3.796 -11.866 1.00 92.50 239 LEU A N 1
ATOM 1880 C CA . LEU A 1 239 ? 7.952 -4.372 -12.931 1.00 92.50 239 LEU A CA 1
ATOM 1881 C C . LEU A 1 239 ? 8.801 -5.285 -13.826 1.00 92.50 239 LEU A C 1
ATOM 1883 O O . LEU A 1 239 ? 9.964 -4.986 -14.108 1.00 92.50 239 LEU A O 1
ATOM 1887 N N . CYS A 1 240 ? 8.213 -6.387 -14.299 1.00 91.88 240 CYS A N 1
ATOM 1888 C CA . CYS A 1 240 ? 8.863 -7.221 -15.305 1.00 91.88 240 CYS A CA 1
ATOM 1889 C C . CYS A 1 240 ? 8.983 -6.456 -16.632 1.00 91.88 240 CYS A C 1
ATOM 1891 O O . CYS A 1 240 ? 8.213 -5.534 -16.901 1.00 91.88 240 CYS A O 1
ATOM 1893 N N . PHE A 1 241 ? 9.924 -6.859 -17.488 1.00 92.12 241 PHE A N 1
ATOM 1894 C CA . PHE A 1 241 ? 10.211 -6.167 -18.749 1.00 92.12 241 PHE A CA 1
ATOM 1895 C C . PHE A 1 241 ? 8.960 -5.927 -19.610 1.00 92.12 241 PHE A C 1
ATOM 1897 O O . PHE A 1 241 ? 8.728 -4.812 -20.071 1.00 92.12 241 PHE A O 1
ATOM 1904 N N . ARG A 1 242 ? 8.097 -6.942 -19.741 1.00 91.75 242 ARG A N 1
ATOM 1905 C CA . ARG A 1 242 ? 6.837 -6.846 -20.493 1.00 91.75 242 ARG A CA 1
ATOM 1906 C C . ARG A 1 242 ? 5.902 -5.769 -19.933 1.00 91.75 242 ARG A C 1
ATOM 1908 O O . ARG A 1 242 ? 5.358 -4.972 -20.699 1.00 91.75 242 ARG A O 1
ATOM 1915 N N . HIS A 1 243 ? 5.717 -5.728 -18.614 1.00 91.06 243 HIS A N 1
ATOM 1916 C CA . HIS A 1 243 ? 4.872 -4.722 -17.966 1.00 91.06 243 HIS A CA 1
ATOM 1917 C C . HIS A 1 243 ? 5.496 -3.330 -18.041 1.00 91.06 243 HIS A C 1
ATOM 1919 O O . HIS A 1 243 ? 4.775 -2.366 -18.269 1.00 91.06 243 HIS A O 1
ATOM 1925 N N . SER A 1 244 ? 6.822 -3.227 -17.938 1.00 90.19 244 SER A N 1
ATOM 1926 C CA . SER A 1 244 ? 7.552 -1.969 -18.113 1.00 90.19 244 SER A CA 1
ATOM 1927 C C . SER A 1 244 ? 7.380 -1.398 -19.521 1.00 90.19 244 SER A C 1
ATOM 1929 O O . SER A 1 244 ? 7.064 -0.219 -19.644 1.00 90.19 244 SER A O 1
ATOM 1931 N N . ILE A 1 245 ? 7.499 -2.222 -20.573 1.00 89.44 245 ILE A N 1
ATOM 1932 C CA . ILE A 1 245 ? 7.232 -1.788 -21.957 1.00 89.44 245 ILE A CA 1
ATOM 1933 C C . ILE A 1 245 ? 5.778 -1.347 -22.109 1.00 89.44 245 ILE A C 1
ATOM 1935 O O . ILE A 1 245 ? 5.516 -0.292 -22.675 1.00 89.44 245 ILE A O 1
ATOM 1939 N N . THR A 1 246 ? 4.834 -2.135 -21.591 1.00 88.31 246 THR A N 1
ATOM 1940 C CA . THR A 1 246 ? 3.401 -1.823 -21.705 1.00 88.31 246 THR A CA 1
ATOM 1941 C C . THR A 1 246 ? 3.077 -0.500 -21.011 1.00 88.31 246 THR A C 1
ATOM 1943 O O . THR A 1 246 ? 2.440 0.376 -21.594 1.00 88.31 246 THR A O 1
ATOM 1946 N N . PHE A 1 247 ? 3.566 -0.317 -19.784 1.00 88.56 247 PHE A N 1
ATOM 1947 C CA . PHE A 1 247 ? 3.421 0.916 -19.017 1.00 88.56 247 PHE A CA 1
ATOM 1948 C C . PHE A 1 247 ? 4.046 2.109 -19.748 1.00 88.56 247 PHE A C 1
ATOM 1950 O O . PHE A 1 247 ? 3.396 3.142 -19.906 1.00 88.56 247 PHE A O 1
ATOM 1957 N N . PHE A 1 248 ? 5.270 1.945 -20.256 1.00 88.19 248 PHE A N 1
ATOM 1958 C CA . PHE A 1 248 ? 5.975 2.978 -21.008 1.00 88.19 248 PHE A CA 1
ATOM 1959 C C . PHE A 1 248 ? 5.230 3.368 -22.286 1.00 88.19 248 PHE A C 1
ATOM 1961 O O . PHE A 1 248 ? 4.972 4.548 -22.498 1.00 88.19 248 PHE A O 1
ATOM 1968 N N . GLY A 1 249 ? 4.791 2.394 -23.083 1.00 86.69 249 GLY A N 1
ATOM 1969 C CA . GLY A 1 249 ? 3.994 2.636 -24.283 1.00 86.69 249 GLY A CA 1
ATOM 1970 C C . GLY A 1 249 ? 2.655 3.317 -23.983 1.00 86.69 249 GLY A C 1
ATOM 1971 O O . GLY A 1 249 ? 2.218 4.189 -24.727 1.00 86.69 249 GLY A O 1
ATOM 1972 N N . THR A 1 250 ? 2.041 3.002 -22.839 1.00 84.69 250 THR A N 1
ATOM 1973 C CA . THR A 1 250 ? 0.804 3.664 -22.398 1.00 84.69 250 THR A CA 1
ATOM 1974 C C . THR A 1 250 ? 1.056 5.122 -21.996 1.00 84.69 250 THR A C 1
ATOM 1976 O O . THR A 1 250 ? 0.206 5.984 -22.226 1.00 84.69 250 THR A O 1
ATOM 1979 N N . ILE A 1 251 ? 2.195 5.434 -21.370 1.00 84.25 251 ILE A N 1
ATOM 1980 C CA . ILE A 1 251 ? 2.546 6.804 -20.950 1.00 84.25 251 ILE A CA 1
ATOM 1981 C C . ILE A 1 251 ? 3.052 7.646 -22.120 1.00 84.25 251 ILE A C 1
ATOM 1983 O O . ILE A 1 251 ? 2.718 8.828 -22.194 1.00 84.25 251 ILE A O 1
ATOM 1987 N N . CYS A 1 252 ? 3.789 7.037 -23.042 1.00 84.69 252 CYS A N 1
ATOM 1988 C CA . CYS A 1 252 ? 4.409 7.679 -24.193 1.00 84.69 252 CYS A CA 1
ATOM 1989 C C . CYS A 1 252 ? 3.785 7.153 -25.499 1.00 84.69 252 CYS A C 1
ATOM 1991 O O . CYS A 1 252 ? 4.470 6.480 -26.272 1.00 84.69 252 CYS A O 1
ATOM 1993 N N . PRO A 1 253 ? 2.503 7.461 -25.787 1.00 77.19 253 PRO A N 1
ATOM 1994 C CA . PRO A 1 253 ? 1.813 6.918 -26.960 1.00 77.19 253 PRO A CA 1
ATOM 1995 C C . PRO A 1 253 ? 2.484 7.316 -28.284 1.00 77.19 253 PRO A C 1
ATOM 1997 O O . PRO A 1 253 ? 2.405 6.578 -29.257 1.00 77.19 253 PRO A O 1
ATOM 2000 N N . HIS A 1 254 ? 3.206 8.440 -28.315 1.00 79.00 254 HIS A N 1
ATOM 2001 C CA . HIS A 1 254 ? 3.961 8.900 -29.485 1.00 79.00 254 HIS A CA 1
ATOM 2002 C C . HIS A 1 254 ? 5.140 7.984 -29.857 1.00 79.00 254 HIS A C 1
ATOM 2004 O O . HIS A 1 254 ? 5.525 7.944 -31.022 1.00 79.00 254 HIS A O 1
ATOM 2010 N N . LEU A 1 255 ? 5.693 7.223 -28.904 1.00 69.75 255 LEU A N 1
ATOM 2011 C CA . LEU A 1 255 ? 6.812 6.302 -29.153 1.00 69.75 255 LEU A CA 1
ATOM 2012 C C . LEU A 1 255 ? 6.366 4.959 -29.734 1.00 69.75 255 LEU A C 1
ATOM 2014 O O . LEU A 1 255 ? 7.187 4.243 -30.299 1.00 69.75 255 LEU A O 1
ATOM 2018 N N . LEU A 1 256 ? 5.080 4.618 -29.623 1.00 64.50 256 LEU A N 1
ATOM 2019 C CA . LEU A 1 256 ? 4.521 3.415 -30.246 1.00 64.50 256 LEU A CA 1
ATOM 2020 C C . LEU A 1 256 ? 4.183 3.614 -31.731 1.00 64.50 256 LEU A C 1
ATOM 2022 O O . LEU A 1 256 ? 3.735 2.673 -32.379 1.00 64.50 256 LEU A O 1
ATOM 2026 N N . GLY A 1 257 ? 4.444 4.809 -32.270 1.00 56.66 257 GLY A N 1
ATOM 2027 C CA . GLY A 1 257 ? 4.115 5.171 -33.638 1.00 56.66 257 GLY A CA 1
ATOM 2028 C C . GLY A 1 257 ? 2.614 5.382 -33.809 1.00 56.66 257 GLY A C 1
ATOM 2029 O O . GLY A 1 257 ? 1.783 4.591 -33.368 1.00 56.66 257 GLY A O 1
ATOM 2030 N N . ARG A 1 258 ? 2.250 6.466 -34.494 1.00 47.16 258 ARG A N 1
ATOM 2031 C CA . ARG A 1 258 ? 0.955 6.567 -35.163 1.00 47.16 258 ARG A CA 1
ATOM 2032 C C . ARG A 1 258 ? 0.795 5.333 -36.068 1.00 47.16 258 ARG A C 1
ATOM 2034 O O . ARG A 1 258 ? 1.292 5.330 -37.187 1.00 47.16 258 ARG A O 1
ATOM 2041 N N . GLN A 1 259 ? 0.071 4.306 -35.628 1.00 47.75 259 GLN A N 1
ATOM 2042 C CA . GLN A 1 259 ? -0.861 3.668 -36.552 1.00 47.75 259 GLN A CA 1
ATOM 2043 C C . GLN A 1 259 ? -1.989 4.680 -36.709 1.00 47.75 259 GLN A C 1
ATOM 2045 O O . GLN A 1 259 ? -2.964 4.668 -35.961 1.00 47.75 259 GLN A O 1
ATOM 2050 N N . GLU A 1 260 ? -1.798 5.640 -37.615 1.00 47.88 260 GLU A N 1
ATOM 2051 C CA . GLU A 1 260 ? -2.941 6.322 -38.201 1.00 47.88 260 GLU A CA 1
ATOM 2052 C C . GLU A 1 260 ? -3.859 5.214 -38.706 1.00 47.88 260 GLU A C 1
ATOM 2054 O O . GLU A 1 260 ? -3.476 4.394 -39.543 1.00 47.88 260 GLU A O 1
ATOM 2059 N N . ALA A 1 261 ? -5.035 5.125 -38.089 1.00 46.66 261 ALA A N 1
ATOM 2060 C CA . ALA A 1 261 ? -6.123 4.363 -38.644 1.00 46.66 261 ALA A CA 1
ATOM 2061 C C . ALA A 1 261 ? -6.289 4.870 -40.075 1.00 46.66 261 ALA A C 1
ATOM 2063 O O . ALA A 1 261 ? -6.597 6.042 -40.280 1.00 46.66 261 ALA A O 1
ATOM 2064 N N . LEU A 1 262 ? -6.032 3.993 -41.044 1.00 43.56 262 LEU A N 1
ATOM 2065 C CA . LEU A 1 262 ? -6.572 4.122 -42.384 1.00 43.56 262 LEU A CA 1
ATOM 2066 C C . LEU A 1 262 ? -8.087 4.227 -42.205 1.00 43.56 262 LEU A C 1
ATOM 2068 O O . LEU A 1 262 ? -8.777 3.216 -42.083 1.00 43.56 262 LEU A O 1
ATOM 2072 N N . THR A 1 263 ? -8.598 5.448 -42.089 1.00 47.19 263 THR A N 1
ATOM 2073 C CA . THR A 1 263 ? -9.992 5.726 -42.386 1.00 47.19 263 THR A CA 1
ATOM 2074 C C . THR A 1 263 ? -10.158 5.385 -43.862 1.00 47.19 263 THR A C 1
ATOM 2076 O O . THR A 1 263 ? -9.444 5.962 -44.685 1.00 47.19 263 THR A O 1
ATOM 2079 N N . PRO A 1 264 ? -11.012 4.413 -44.221 1.00 52.53 264 PRO A N 1
ATOM 2080 C CA . PRO A 1 264 ? -11.372 4.225 -45.610 1.00 52.53 264 PRO A CA 1
ATOM 2081 C C . PRO A 1 264 ? -12.225 5.438 -45.981 1.00 52.53 264 PRO A C 1
ATOM 2083 O O . PRO A 1 264 ? -13.376 5.530 -45.565 1.00 52.53 264 PRO A O 1
ATOM 2086 N N . GLU A 1 265 ? -11.624 6.418 -46.653 1.00 53.81 265 GLU A N 1
ATOM 2087 C CA . GLU A 1 265 ? -12.397 7.469 -47.308 1.00 53.81 265 GLU A CA 1
ATOM 2088 C C . GLU A 1 265 ? -13.059 6.877 -48.558 1.00 53.81 265 GLU A C 1
ATOM 2090 O O . GLU A 1 265 ? -12.418 6.183 -49.353 1.00 53.81 265 GLU A O 1
ATOM 2095 N N . GLU A 1 266 ? -14.370 7.111 -48.617 1.00 48.94 266 GLU A N 1
ATOM 2096 C CA . GLU A 1 266 ? -15.328 6.804 -49.682 1.00 48.94 266 GLU A CA 1
ATOM 2097 C C . GLU A 1 266 ? -15.122 7.674 -50.929 1.00 48.94 266 GLU A C 1
ATOM 2099 O O . GLU A 1 266 ? -14.713 8.850 -50.784 1.00 48.94 266 GLU A O 1
#

Foldseek 3Di:
DQWQVNVLVVVLVVQCPDPVDVPSVVVSVVRDDPPPPPDDRRHHPDPPPVPPPPDPPDDPPPPVPPPADLPAQPPLDWQCVVVLVVQVVQVVVFQEEEEAEAAPQCLSSSVSVNLVVCPVVVVVLVADEEHEQDEDDPPDPCVVVVSLLVLLVVLCVVVVHPDDSPDDSVVSLVSSLVSCQPHQYEYEYEYAQDPDPVLVSVLVSCVRHPRHGYYYYYNHNDPDDPSVGPYHYRYRYHRDPVRVVVSVCVVCVVVVPPPPPPPPDD

InterPro domains:
  IPR027417 P-loop containing nucleoside triphosphate hydrolase [G3DSA:3.40.50.300] (66-228)
  IPR027417 P-loop containing nucleoside triphosphate hydrolase [SSF52540] (66-249)

Sequence (266 aa):
DRTLRDAFEIGRQVVKMSSEIPNAEKEMNKILLLPEEGGDHNVPIFYVDRLEKPKPSCPLQDDGHLHWILEQTPQKFIGREIDIYHVLCELERARLVRLTGPEGVGKRSLAAAVCQYIKDRSKSFGIKDVIWLPLMQPAQKDELASSFHLLFDRINILRDKNCGSDGDFCTACNTIIEGLQDTKALIVIDSANSKGGLNTFLQHLLRKTKNVKVILVCRAAHSFLHTGLVESRVQVGSLCFRHSITFFGTICPHLLGRQEALTPEE

pLDDT: mean 78.85, std 17.21, range [34.31, 97.19]

Radius of gyration: 24.93 Å; chains: 1; bounding box: 56×34×74 Å

Organism: Trieres chinensis (NCBI:txid1514140)

Secondary structure (DSSP, 8-state):
--BHHHHHHHHHHHHHH-TTSTTHHHHHTT---S-SSS----SBSS-----------------SS----PPPPPTT--S-HHHHHHHHHHHHH-SEEEEE--TTSSHHHHHHHHHHHHHHTHHHHT--EEEEE----SS-TTHHHHHHHHHHHHHHHHHT----S---HHHHHHHHHHHHTT--EEEEEEES---SHHHHHHHHHHHH-SS-EEEEEESSTT-----SS-EEEEE--PPPHHHHHHHHHHH-GGGG----------